Protein AF-A0A7C4KVH9-F1 (afdb_monomer_lite)

Foldseek 3Di:
DDPPDDPPAAEAE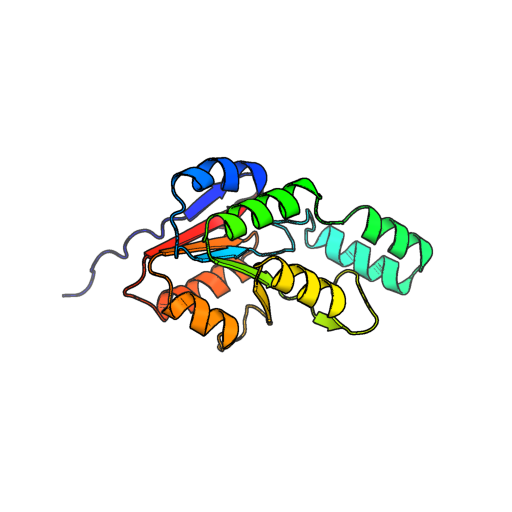DQALVVVCVVCVVVFAAQEEEEEECDLHQWPHDVVLLVVLVVCVVVDPVSNVVSQVVGDGPVVSLVSQLVCLVRNYQAEHEYQADEDCPDPGPSHHYPVVQVVCVVSRYHYHHDQLPDLDDPPVRVVSVVRGQEYEYEDADPSSVSSQVSVCVVCVRGHYYYYHHHPDDPD

Structure (mmCIF, N/CA/C/O backbone):
data_AF-A0A7C4KVH9-F1
#
_entry.id   AF-A0A7C4KVH9-F1
#
loop_
_atom_site.group_PDB
_atom_site.id
_atom_site.type_symbol
_atom_site.label_atom_id
_atom_site.label_alt_id
_atom_site.label_comp_id
_atom_site.label_asym_id
_atom_site.label_entity_id
_atom_site.label_seq_id
_atom_site.pdbx_PDB_ins_code
_atom_site.Cartn_x
_atom_site.Cartn_y
_atom_site.Cartn_z
_atom_site.occupancy
_atom_site.B_iso_or_equiv
_atom_site.auth_seq_id
_atom_site.auth_comp_id
_atom_site.auth_asym_id
_atom_site.auth_atom_id
_atom_site.pdbx_PDB_model_num
ATOM 1 N N . MET A 1 1 ? -25.652 -26.152 19.385 1.00 30.69 1 MET A N 1
ATOM 2 C CA . MET A 1 1 ? -25.469 -24.685 19.381 1.00 30.69 1 MET A CA 1
ATOM 3 C C . MET A 1 1 ? -24.230 -24.345 18.570 1.00 30.69 1 MET A C 1
ATOM 5 O O . MET A 1 1 ? -23.149 -24.329 19.123 1.00 30.69 1 MET A O 1
ATOM 9 N N . PHE A 1 2 ? -24.367 -24.154 17.259 1.00 37.47 2 PHE A N 1
ATOM 10 C CA . PHE A 1 2 ? -23.312 -23.607 16.402 1.00 37.47 2 PHE A CA 1
ATOM 11 C C . PHE A 1 2 ? -23.991 -22.972 15.195 1.00 37.47 2 PHE A C 1
ATOM 13 O O . PHE A 1 2 ? -24.670 -23.679 14.452 1.00 37.47 2 PHE A O 1
ATOM 20 N N . LYS A 1 3 ? -23.845 -21.651 15.080 1.00 32.78 3 LYS A N 1
ATOM 21 C CA . LYS A 1 3 ? -23.976 -20.775 13.901 1.00 32.78 3 LYS A CA 1
ATOM 22 C C . LYS A 1 3 ? -24.279 -19.367 14.418 1.00 32.78 3 LYS A C 1
ATOM 24 O O . LYS A 1 3 ? -25.341 -18.809 14.165 1.00 32.78 3 LYS A O 1
ATOM 29 N N . GLU A 1 4 ? -23.327 -18.795 15.158 1.00 34.84 4 GLU A N 1
ATOM 30 C CA . GLU A 1 4 ? -23.183 -17.342 15.109 1.00 34.84 4 GLU A CA 1
ATOM 31 C C . GLU A 1 4 ? -22.874 -17.008 13.653 1.00 34.84 4 GLU A C 1
ATOM 33 O O . GLU A 1 4 ? -21.883 -17.460 13.076 1.00 34.84 4 GLU A O 1
ATOM 38 N N . GLN A 1 5 ? -23.825 -16.326 13.026 1.00 31.78 5 GLN A N 1
ATOM 39 C CA . GLN A 1 5 ? -23.716 -15.804 11.680 1.00 31.78 5 GLN A CA 1
ATOM 40 C C . GLN A 1 5 ? -22.400 -15.036 11.576 1.00 31.78 5 GLN A C 1
ATOM 42 O O . GLN A 1 5 ? -22.210 -14.027 12.254 1.00 31.78 5 GLN A O 1
ATOM 47 N N . ALA A 1 6 ? -21.489 -15.528 10.737 1.00 39.19 6 ALA A N 1
ATOM 48 C CA . ALA A 1 6 ? -20.293 -14.802 10.354 1.00 39.19 6 ALA A CA 1
ATOM 49 C C . ALA A 1 6 ? -20.718 -13.391 9.922 1.00 39.19 6 ALA A C 1
ATOM 51 O O . ALA A 1 6 ? -21.383 -13.233 8.895 1.00 39.19 6 ALA A O 1
ATOM 52 N N . LYS A 1 7 ? -20.392 -12.378 10.741 1.00 42.66 7 LYS A N 1
ATOM 53 C CA . LYS A 1 7 ? -20.552 -10.963 10.389 1.00 42.66 7 LYS A CA 1
ATOM 54 C C . LYS A 1 7 ? -19.990 -10.797 8.980 1.00 42.66 7 LYS A C 1
ATOM 56 O O . LYS A 1 7 ? -18.801 -11.056 8.775 1.00 42.66 7 LYS A O 1
ATOM 61 N N . ARG A 1 8 ? -20.852 -10.447 8.016 1.00 46.09 8 ARG A N 1
ATOM 62 C CA . ARG A 1 8 ? -20.463 -10.190 6.622 1.00 46.09 8 ARG A CA 1
ATOM 63 C C . ARG A 1 8 ? -19.200 -9.332 6.642 1.00 46.09 8 ARG A C 1
ATOM 65 O O . ARG A 1 8 ? -19.189 -8.284 7.279 1.00 46.09 8 ARG A O 1
ATOM 72 N N . GLN A 1 9 ? -18.131 -9.815 6.013 1.00 58.16 9 GLN A N 1
ATOM 73 C CA . GLN A 1 9 ? -16.933 -9.011 5.808 1.00 58.16 9 GLN A CA 1
ATOM 74 C C . GLN A 1 9 ? -17.355 -7.739 5.067 1.00 58.16 9 GLN A C 1
ATOM 76 O O . GLN A 1 9 ? -17.879 -7.821 3.958 1.00 58.16 9 GLN A O 1
ATOM 81 N N . GLU A 1 10 ? -17.178 -6.579 5.696 1.00 71.50 10 GLU A N 1
ATOM 82 C CA . GLU A 1 10 ? -17.358 -5.302 5.018 1.00 71.50 10 GLU A CA 1
ATOM 83 C C . GLU A 1 10 ? -16.189 -5.131 4.048 1.00 71.50 10 GLU A C 1
ATOM 85 O O . GLU A 1 10 ? -15.036 -4.959 4.448 1.00 71.50 10 GLU A O 1
ATOM 90 N N . ILE A 1 11 ? -16.493 -5.283 2.762 1.00 87.81 11 ILE A N 1
ATOM 91 C CA . ILE A 1 11 ? -15.579 -5.016 1.658 1.00 87.81 11 ILE A CA 1
ATOM 92 C C . ILE A 1 11 ? -16.179 -3.860 0.866 1.00 87.81 11 ILE A C 1
ATOM 94 O O . ILE A 1 11 ? -17.327 -3.947 0.418 1.00 87.81 11 ILE A O 1
ATOM 98 N N . LEU A 1 12 ? -15.413 -2.784 0.697 1.00 91.00 12 LEU A N 1
ATOM 99 C CA . LEU A 1 12 ? -15.756 -1.696 -0.216 1.00 91.00 12 LEU A CA 1
ATOM 100 C C . LEU A 1 12 ? -14.990 -1.852 -1.526 1.00 91.00 12 LEU A C 1
ATOM 102 O O . LEU A 1 12 ? -13.850 -2.305 -1.529 1.00 91.00 12 LEU A O 1
ATOM 106 N N . TYR A 1 13 ? -15.608 -1.432 -2.626 1.00 90.69 13 TYR A N 1
ATOM 107 C CA . TYR A 1 13 ? -15.035 -1.529 -3.966 1.00 90.69 13 TYR A CA 1
ATOM 108 C C . TYR A 1 13 ? -14.962 -0.141 -4.594 1.00 90.69 13 TYR A C 1
ATOM 110 O O . TYR A 1 13 ? -15.968 0.571 -4.625 1.00 90.69 13 TYR A O 1
ATOM 118 N N . PHE A 1 14 ? -13.796 0.218 -5.125 1.00 91.94 14 PHE A N 1
ATOM 119 C CA . PHE A 1 14 ? -13.569 1.473 -5.841 1.00 91.94 14 PHE A CA 1
ATOM 120 C C . PHE A 1 14 ? -12.773 1.223 -7.120 1.00 91.94 14 PHE A C 1
ATOM 122 O O . PHE A 1 14 ? -11.975 0.291 -7.201 1.00 91.94 14 PHE A O 1
ATOM 129 N N . LYS A 1 15 ? -12.941 2.081 -8.133 1.00 90.12 15 LYS A N 1
ATOM 130 C CA . LYS A 1 15 ? -12.194 1.916 -9.391 1.00 90.12 15 LYS A CA 1
ATOM 131 C C . LYS A 1 15 ? -10.738 2.341 -9.259 1.00 90.12 15 LYS A C 1
ATOM 133 O O . LYS A 1 15 ? -9.895 1.861 -10.006 1.00 90.12 15 LYS A O 1
ATOM 138 N N . SER A 1 16 ? -10.447 3.274 -8.354 1.00 91.06 16 SER A N 1
ATOM 139 C CA . SER A 1 16 ? -9.114 3.849 -8.185 1.00 91.06 16 SER A CA 1
ATOM 140 C C . SER A 1 16 ? -8.836 4.243 -6.738 1.00 91.06 16 SER A C 1
ATOM 142 O O . SER A 1 16 ? -9.755 4.510 -5.959 1.00 91.06 16 SER A O 1
ATOM 144 N N . PHE A 1 17 ? -7.550 4.360 -6.398 1.00 93.94 17 PHE A N 1
ATOM 145 C CA . PHE A 1 17 ? -7.105 4.907 -5.115 1.00 93.94 17 PHE A CA 1
ATOM 146 C C . PHE A 1 17 ? -7.691 6.298 -4.834 1.00 93.94 17 PHE A C 1
ATOM 148 O O . PHE A 1 17 ? -8.085 6.585 -3.706 1.00 93.94 17 PHE A O 1
ATOM 155 N N . LYS A 1 18 ? -7.797 7.149 -5.863 1.00 93.50 18 LYS A N 1
ATOM 156 C CA . LYS A 1 18 ? -8.372 8.492 -5.736 1.00 93.50 18 LYS A CA 1
ATOM 157 C C . LYS A 1 18 ? -9.819 8.444 -5.247 1.00 93.50 18 LYS A C 1
ATOM 159 O O . LYS A 1 18 ? -10.155 9.146 -4.301 1.00 93.50 18 LYS A O 1
ATOM 164 N N . GLU A 1 19 ? -10.652 7.598 -5.853 1.00 93.56 19 GLU A N 1
ATOM 165 C CA . GLU A 1 19 ? -12.047 7.420 -5.426 1.00 93.56 19 GLU A CA 1
ATOM 166 C C . GLU A 1 19 ? -12.137 6.884 -3.992 1.00 93.56 19 GLU A C 1
ATOM 168 O O . GLU A 1 19 ? -12.898 7.415 -3.184 1.00 93.56 19 GLU A O 1
ATOM 173 N N . ALA A 1 20 ? -11.324 5.874 -3.661 1.00 94.44 20 ALA A N 1
ATOM 174 C CA . ALA A 1 20 ? -11.311 5.287 -2.326 1.00 94.44 20 ALA A CA 1
ATOM 175 C C . ALA A 1 20 ? -10.937 6.314 -1.250 1.00 94.44 20 ALA A C 1
ATOM 177 O O . ALA A 1 20 ? -11.640 6.448 -0.252 1.00 94.44 20 ALA A O 1
ATOM 178 N N . ILE A 1 21 ? -9.861 7.080 -1.449 1.00 94.75 21 ILE A N 1
ATOM 179 C CA . ILE A 1 21 ? -9.435 8.073 -0.459 1.00 94.75 21 ILE A CA 1
ATOM 180 C C . ILE A 1 21 ? -10.428 9.224 -0.341 1.00 94.75 21 ILE A C 1
ATOM 182 O O . ILE A 1 21 ? -10.690 9.663 0.775 1.00 94.75 21 ILE A O 1
ATOM 186 N N . GLU A 1 22 ? -11.023 9.692 -1.437 1.00 94.19 22 GLU A N 1
ATOM 187 C CA . GLU A 1 22 ? -12.050 10.735 -1.364 1.00 94.19 22 GLU A CA 1
ATOM 188 C C . GLU A 1 22 ? -13.258 10.296 -0.521 1.00 94.19 22 GLU A C 1
ATOM 190 O O . GLU A 1 22 ? -13.763 11.093 0.266 1.00 94.19 22 GLU A O 1
ATOM 195 N N . ALA A 1 23 ? -13.656 9.022 -0.595 1.00 91.75 23 ALA A N 1
ATOM 196 C CA . ALA A 1 23 ? -14.740 8.463 0.216 1.00 91.75 23 ALA A CA 1
ATOM 197 C C . ALA A 1 23 ? -14.361 8.189 1.688 1.00 91.75 23 ALA A C 1
ATOM 199 O O . ALA A 1 23 ? -15.241 8.078 2.548 1.00 91.75 23 ALA A O 1
ATOM 200 N N . LEU A 1 24 ? -13.066 8.039 1.988 1.00 91.81 24 LEU A N 1
ATOM 201 C CA . LEU A 1 24 ? -12.564 7.690 3.323 1.00 91.81 24 LEU A CA 1
ATOM 202 C C . LEU A 1 24 ? -12.032 8.881 4.112 1.00 91.81 24 LEU A C 1
ATOM 204 O O . LEU A 1 24 ? -12.078 8.844 5.336 1.00 91.81 24 LEU A O 1
ATOM 208 N N . LYS A 1 25 ? -11.505 9.918 3.455 1.00 87.88 25 LYS A N 1
ATOM 209 C CA . LYS A 1 25 ? -10.702 10.973 4.102 1.00 87.88 25 LYS A CA 1
ATOM 210 C C . LYS A 1 25 ? -11.408 11.703 5.247 1.00 87.88 25 LYS A C 1
ATOM 212 O O . LYS A 1 25 ? -10.725 12.237 6.111 1.00 87.88 25 LYS A O 1
ATOM 217 N N . GLU A 1 26 ? -12.740 11.743 5.240 1.00 86.44 26 GLU A N 1
ATOM 218 C CA . GLU A 1 26 ? -13.564 12.354 6.295 1.00 86.44 26 GLU A CA 1
ATOM 219 C C . GLU A 1 26 ? -13.913 11.371 7.424 1.00 86.44 26 GLU A C 1
ATOM 221 O O . GLU A 1 26 ? -14.268 11.789 8.520 1.00 86.44 26 GLU A O 1
ATOM 226 N N . LYS A 1 27 ? -13.794 10.062 7.170 1.00 87.75 27 LYS A N 1
ATOM 227 C CA . LYS A 1 27 ? -14.038 8.975 8.133 1.00 87.75 27 LYS A CA 1
ATOM 228 C C . LYS A 1 27 ? -12.781 8.538 8.883 1.00 87.75 27 LYS A C 1
ATOM 230 O O . LYS A 1 27 ? -12.898 7.818 9.877 1.00 87.75 27 LYS A O 1
ATOM 235 N N . LEU A 1 28 ? -11.609 8.897 8.358 1.00 92.25 28 LEU A N 1
ATOM 236 C CA . LEU A 1 28 ? -10.315 8.618 8.968 1.00 92.25 28 LEU A CA 1
ATOM 237 C C . LEU A 1 28 ? -10.068 9.601 10.112 1.00 92.25 28 LEU A C 1
ATOM 239 O O . LEU A 1 28 ? -10.082 10.816 9.911 1.00 92.25 28 LEU A O 1
ATOM 243 N N . SER A 1 29 ? -9.810 9.060 11.295 1.00 91.75 29 SER A N 1
ATOM 244 C CA . SER A 1 29 ? -9.433 9.810 12.490 1.00 91.75 29 SER A CA 1
ATOM 245 C C . SER A 1 29 ? -7.958 9.629 12.837 1.00 91.75 29 SER A C 1
ATOM 247 O O . SER A 1 29 ? -7.280 8.720 12.352 1.00 91.75 29 SER A O 1
ATOM 249 N N . GLU A 1 30 ? -7.454 10.499 13.710 1.00 88.31 30 GLU A N 1
ATOM 250 C CA . GLU A 1 30 ? -6.158 10.298 14.356 1.00 88.31 30 GLU A CA 1
ATOM 251 C C . GLU A 1 30 ? -6.084 8.894 14.978 1.00 88.31 30 GLU A C 1
ATOM 253 O O . GLU A 1 30 ? -7.058 8.415 15.560 1.00 88.31 30 GLU A O 1
ATOM 258 N N . LYS A 1 31 ? -4.916 8.245 14.879 1.00 86.44 31 LYS A N 1
ATOM 259 C CA . LYS A 1 31 ? -4.655 6.860 15.332 1.00 86.44 31 LYS A CA 1
ATOM 260 C C . LYS A 1 31 ? -5.282 5.736 14.496 1.00 86.44 31 LYS A C 1
ATOM 262 O O . LYS A 1 31 ? -5.001 4.572 14.790 1.00 86.44 31 LYS A O 1
ATOM 267 N N . ASP A 1 32 ? -6.058 6.031 13.452 1.00 95.75 32 ASP A N 1
ATOM 268 C CA . ASP A 1 32 ? -6.429 5.005 12.470 1.00 95.75 32 ASP A CA 1
ATOM 269 C C . ASP A 1 32 ? -5.187 4.543 11.698 1.00 95.75 32 ASP A C 1
ATOM 271 O O . ASP A 1 32 ? -4.269 5.329 11.439 1.00 95.75 32 ASP A O 1
ATOM 275 N N . LEU A 1 33 ? -5.166 3.263 11.316 1.00 97.69 33 LEU A N 1
ATOM 276 C CA . LEU A 1 33 ? -4.123 2.696 10.467 1.00 97.69 33 LEU A CA 1
ATOM 277 C C . LEU A 1 33 ? -4.641 2.482 9.050 1.00 97.69 33 LEU A C 1
ATOM 279 O O . LEU A 1 33 ? -5.581 1.722 8.828 1.00 97.69 33 LEU A O 1
ATOM 283 N N . LEU A 1 34 ? -3.961 3.093 8.089 1.00 97.88 34 LEU A N 1
ATOM 284 C CA . LEU A 1 34 ? -4.163 2.893 6.665 1.00 97.88 34 LEU A CA 1
ATOM 285 C C . LEU A 1 34 ? -3.007 2.063 6.092 1.00 97.88 34 LEU A C 1
ATOM 287 O O . LEU A 1 34 ? -1.876 2.539 5.983 1.00 97.88 34 LEU A O 1
ATOM 291 N N . ILE A 1 35 ? -3.298 0.819 5.721 1.00 97.62 35 ILE A N 1
ATOM 292 C CA . ILE A 1 35 ? -2.375 -0.098 5.048 1.00 97.62 35 ILE A CA 1
ATOM 293 C C . ILE A 1 35 ? -2.654 -0.021 3.547 1.00 97.62 35 ILE A C 1
ATOM 295 O O . ILE A 1 35 ? -3.783 -0.249 3.120 1.00 97.62 35 ILE A O 1
ATOM 299 N N . LEU A 1 36 ? -1.638 0.293 2.748 1.00 97.44 36 LEU A N 1
ATOM 300 C CA . LEU A 1 36 ? -1.761 0.465 1.300 1.00 97.44 36 LEU A CA 1
ATOM 301 C C . LEU A 1 36 ? -0.830 -0.499 0.571 1.00 97.44 36 LEU A C 1
ATOM 303 O O . LEU A 1 36 ? 0.377 -0.481 0.823 1.00 97.44 36 LEU A O 1
ATOM 307 N N . ASP A 1 37 ? -1.347 -1.275 -0.380 1.00 94.56 37 ASP A N 1
ATOM 308 C CA . ASP A 1 37 ? -0.465 -1.843 -1.400 1.00 94.56 37 ASP A CA 1
ATOM 309 C C . ASP A 1 37 ? 0.080 -0.742 -2.325 1.00 94.56 37 ASP A C 1
ATOM 311 O O . ASP A 1 37 ? -0.442 0.371 -2.406 1.00 94.56 37 ASP A O 1
ATOM 315 N N . ILE A 1 38 ? 1.158 -1.057 -3.034 1.00 91.88 38 ILE A N 1
ATOM 316 C CA . ILE A 1 38 ? 1.742 -0.206 -4.065 1.00 91.88 38 ILE A CA 1
ATOM 317 C C . ILE A 1 38 ? 1.258 -0.649 -5.442 1.00 91.88 38 ILE A C 1
ATOM 319 O O . ILE A 1 38 ? 0.728 0.166 -6.195 1.00 91.88 38 ILE A O 1
ATOM 323 N N . ASP A 1 39 ? 1.460 -1.920 -5.777 1.00 87.81 39 ASP A N 1
ATOM 324 C CA . ASP A 1 39 ? 1.189 -2.463 -7.105 1.00 87.81 39 ASP A CA 1
ATOM 325 C C . ASP A 1 39 ? -0.322 -2.733 -7.257 1.00 87.81 39 ASP A C 1
ATOM 327 O O . ASP A 1 39 ? -0.956 -3.300 -6.378 1.00 87.81 39 ASP A O 1
ATOM 331 N N . GLY A 1 40 ? -0.940 -2.230 -8.323 1.00 87.19 40 GLY A N 1
ATOM 332 C CA . GLY A 1 40 ? -2.393 -2.271 -8.552 1.00 87.19 40 GLY A CA 1
ATOM 333 C C . GLY A 1 40 ? -3.228 -1.280 -7.720 1.00 87.19 40 GLY A C 1
ATOM 334 O O . GLY A 1 40 ? -4.393 -1.057 -8.037 1.00 87.19 40 GLY A O 1
ATOM 335 N N . VAL A 1 41 ? -2.652 -0.639 -6.693 1.00 92.56 41 VAL A N 1
ATOM 336 C CA . VAL A 1 41 ? -3.327 0.400 -5.882 1.00 92.56 41 VAL A CA 1
ATOM 337 C C . VAL A 1 41 ? -2.800 1.797 -6.210 1.00 92.56 41 VAL A C 1
ATOM 339 O O . VAL A 1 41 ? -3.540 2.649 -6.701 1.00 92.56 41 VAL A O 1
ATOM 342 N N . LEU A 1 42 ? -1.516 2.051 -5.939 1.00 91.00 42 LEU A N 1
ATOM 343 C CA . LEU A 1 42 ? -0.865 3.342 -6.207 1.00 91.00 42 LEU A CA 1
ATOM 344 C C . LEU A 1 42 ? -0.225 3.395 -7.596 1.00 91.00 42 LEU A C 1
ATOM 346 O O . LEU A 1 42 ? 0.057 4.474 -8.117 1.00 91.00 42 LEU A O 1
ATOM 350 N N . LEU A 1 43 ? 0.027 2.225 -8.169 1.00 87.12 43 LEU A N 1
ATOM 351 C CA . LEU A 1 43 ? 0.552 2.016 -9.503 1.00 87.12 43 LEU A CA 1
ATOM 352 C C . LEU A 1 43 ? -0.406 1.141 -10.278 1.00 87.12 43 LEU A C 1
ATOM 354 O O . LEU A 1 43 ? -0.706 0.040 -9.834 1.00 87.12 43 LEU A O 1
ATOM 358 N N . ASP A 1 44 ? -0.814 1.591 -11.456 1.00 78.12 44 ASP A N 1
ATOM 359 C CA . ASP A 1 44 ? -1.585 0.764 -12.378 1.00 78.12 44 ASP A CA 1
ATOM 360 C C . ASP A 1 44 ? -0.659 -0.278 -13.028 1.00 78.12 44 ASP A C 1
ATOM 362 O O . ASP A 1 44 ? -0.088 -0.080 -14.101 1.00 78.12 44 ASP A O 1
ATOM 366 N N . ILE A 1 45 ? -0.388 -1.347 -12.279 1.00 77.81 45 ILE A N 1
ATOM 367 C CA . ILE A 1 45 ? 0.427 -2.486 -12.691 1.00 77.81 45 ILE A CA 1
ATOM 368 C C . ILE A 1 45 ? -0.397 -3.737 -12.417 1.00 77.81 45 ILE A C 1
ATOM 370 O O . ILE A 1 45 ? -0.551 -4.151 -11.270 1.00 77.81 45 ILE A O 1
ATOM 374 N N . ASP A 1 46 ? -0.891 -4.353 -13.485 1.00 75.12 46 ASP A N 1
ATOM 375 C CA . ASP A 1 46 ? -1.448 -5.700 -13.454 1.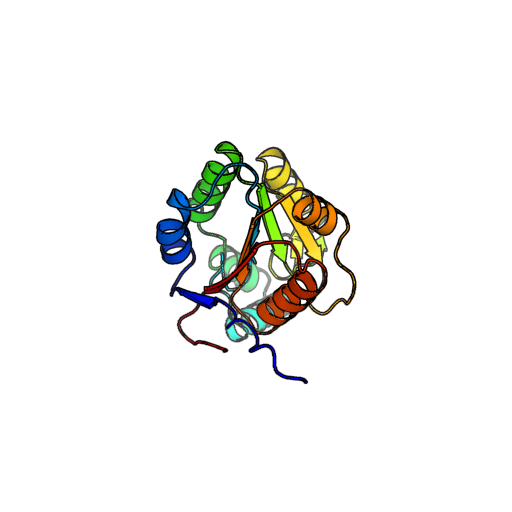00 75.12 46 ASP A CA 1
ATOM 376 C C . ASP A 1 46 ? -0.360 -6.751 -13.756 1.00 75.12 46 ASP A C 1
ATOM 378 O O . ASP A 1 46 ? 0.800 -6.435 -14.041 1.00 75.12 46 ASP A O 1
ATOM 382 N N . VAL A 1 47 ? -0.730 -8.035 -13.739 1.00 74.25 47 VAL A N 1
ATOM 383 C CA . VAL A 1 47 ? 0.194 -9.139 -14.056 1.00 74.25 47 VAL A CA 1
ATOM 384 C C . VAL A 1 47 ? 0.763 -9.034 -15.482 1.00 74.25 47 VAL A C 1
ATOM 386 O O . VAL A 1 47 ? 1.907 -9.423 -15.715 1.00 74.25 47 VAL A O 1
ATOM 389 N N . LYS A 1 48 ? 0.021 -8.490 -16.456 1.00 79.69 48 LYS A N 1
ATOM 390 C CA . LYS A 1 48 ? 0.513 -8.346 -17.839 1.00 79.69 48 LYS A CA 1
ATOM 391 C C . LYS A 1 48 ? 1.597 -7.274 -17.921 1.00 79.69 48 LYS A C 1
ATOM 393 O O . LYS A 1 48 ? 2.635 -7.494 -18.549 1.00 79.69 48 LYS A O 1
ATOM 398 N N . ILE A 1 49 ? 1.382 -6.140 -17.260 1.00 79.75 49 ILE A N 1
ATOM 399 C CA . ILE A 1 49 ? 2.345 -5.046 -17.125 1.00 79.75 49 ILE A CA 1
ATOM 400 C C . ILE A 1 49 ? 3.582 -5.539 -16.366 1.00 79.75 49 ILE A C 1
ATOM 402 O O . ILE A 1 49 ? 4.706 -5.284 -16.802 1.00 79.75 49 ILE A O 1
ATOM 406 N N . LEU A 1 50 ? 3.391 -6.333 -15.308 1.00 78.75 50 LEU A N 1
ATOM 407 C CA . LEU A 1 50 ? 4.453 -6.996 -14.546 1.00 78.75 50 LEU A CA 1
ATOM 408 C C . LEU A 1 50 ? 5.370 -7.839 -15.449 1.00 78.75 50 LEU A C 1
ATOM 410 O O . LEU A 1 50 ? 6.587 -7.641 -15.477 1.00 78.75 50 LEU A O 1
ATOM 414 N N . VAL A 1 51 ? 4.778 -8.754 -16.226 1.00 82.62 51 VAL A N 1
ATOM 415 C CA . VAL A 1 51 ? 5.498 -9.653 -17.144 1.00 82.62 51 VAL A CA 1
ATOM 416 C C . VAL A 1 51 ? 6.214 -8.855 -18.233 1.00 82.62 51 VAL A C 1
ATOM 418 O O . VAL A 1 51 ? 7.376 -9.123 -18.536 1.00 82.62 51 VAL A O 1
ATOM 421 N N . LYS A 1 52 ? 5.565 -7.824 -18.784 1.00 84.06 52 LYS A N 1
ATOM 422 C CA . LYS A 1 52 ? 6.162 -6.923 -19.780 1.00 84.06 52 LYS A CA 1
ATOM 423 C C . LYS A 1 52 ? 7.377 -6.173 -19.223 1.00 84.06 52 LYS A C 1
ATOM 425 O O . LYS A 1 52 ? 8.397 -6.075 -19.904 1.00 84.06 52 LYS A O 1
ATOM 430 N N . GLY A 1 53 ? 7.296 -5.692 -17.983 1.00 82.81 53 GLY A N 1
ATOM 431 C CA . GLY A 1 53 ? 8.407 -5.047 -17.284 1.00 82.81 53 GLY A CA 1
ATOM 432 C C . GLY A 1 53 ? 9.597 -5.984 -17.083 1.00 82.81 53 GLY A C 1
ATOM 433 O O . GLY A 1 53 ? 10.731 -5.605 -17.379 1.00 82.81 53 GLY A O 1
ATOM 434 N N . LEU A 1 54 ? 9.340 -7.225 -16.654 1.00 82.12 54 LEU A N 1
ATOM 435 C CA . LEU A 1 54 ? 10.374 -8.257 -16.520 1.00 82.12 54 LEU A CA 1
ATOM 436 C C . LEU A 1 54 ? 11.028 -8.580 -17.866 1.00 82.12 54 LEU A C 1
ATOM 438 O O . LEU A 1 54 ? 12.250 -8.616 -17.952 1.00 82.12 54 LEU A O 1
ATOM 442 N N . LEU A 1 55 ? 10.245 -8.734 -18.936 1.00 85.94 55 LEU A N 1
ATOM 443 C CA . LEU A 1 55 ? 10.783 -8.938 -20.284 1.00 85.94 55 LEU A CA 1
ATOM 444 C C . LEU A 1 55 ? 11.702 -7.783 -20.702 1.00 85.94 55 LEU A C 1
ATOM 446 O O . LEU A 1 55 ? 12.810 -8.016 -21.181 1.00 85.94 55 LEU A O 1
ATOM 450 N N . TYR A 1 56 ? 11.294 -6.530 -20.488 1.00 86.88 56 TYR A N 1
ATOM 451 C CA . TYR A 1 56 ? 12.133 -5.378 -20.825 1.00 86.88 56 TYR A CA 1
ATOM 452 C C . TYR A 1 56 ? 13.424 -5.308 -20.013 1.00 86.88 56 TYR A C 1
ATOM 454 O O . TYR A 1 56 ? 14.444 -4.910 -20.576 1.00 86.88 56 TYR A O 1
ATOM 462 N N . LEU A 1 57 ? 13.411 -5.739 -18.748 1.00 82.06 57 LEU A N 1
ATOM 463 C CA . LEU A 1 57 ? 14.613 -5.811 -17.915 1.00 82.06 57 LEU A CA 1
ATOM 464 C C . LEU A 1 57 ? 15.702 -6.692 -18.549 1.00 82.06 57 LEU A C 1
ATOM 466 O O . LEU A 1 57 ? 16.876 -6.333 -18.477 1.00 82.06 57 LEU A O 1
ATOM 470 N N . PHE A 1 58 ? 15.317 -7.801 -19.191 1.00 84.38 58 PHE A N 1
ATOM 471 C CA . PHE A 1 58 ? 16.249 -8.719 -19.857 1.00 84.38 58 PHE A CA 1
ATOM 472 C C . PHE A 1 58 ? 16.546 -8.346 -21.317 1.00 84.38 58 PHE A C 1
ATOM 474 O O . PHE A 1 58 ? 17.625 -8.656 -21.812 1.00 84.38 58 PHE A O 1
ATOM 481 N N . LEU A 1 59 ? 15.618 -7.676 -22.009 1.00 87.06 59 LEU A N 1
ATOM 482 C CA . LEU A 1 59 ? 15.753 -7.366 -23.438 1.00 87.06 59 LEU A CA 1
ATOM 483 C C . LEU A 1 59 ? 16.483 -6.048 -23.728 1.00 87.06 59 LEU A C 1
ATOM 485 O O . LEU A 1 59 ? 17.215 -5.961 -24.709 1.00 87.06 59 LEU A O 1
ATOM 489 N N . SER A 1 60 ? 16.232 -4.979 -22.960 1.00 87.62 60 SER A N 1
ATOM 490 C CA . SER A 1 60 ? 16.815 -3.659 -23.242 1.00 87.62 60 SER A CA 1
ATOM 491 C C . SER A 1 60 ? 16.711 -2.705 -22.056 1.00 87.62 60 SER A C 1
ATOM 493 O O . SER A 1 60 ? 15.620 -2.335 -21.615 1.00 87.62 60 SER A O 1
ATOM 495 N N . LYS A 1 61 ? 17.867 -2.187 -21.626 1.00 84.56 61 LYS A N 1
ATOM 496 C CA . LYS A 1 61 ? 17.969 -1.165 -20.574 1.00 84.56 61 LYS A CA 1
ATOM 497 C C . LYS A 1 61 ? 17.172 0.103 -20.902 1.00 84.56 61 LYS A C 1
ATOM 499 O O . LYS A 1 61 ? 16.596 0.703 -19.998 1.00 84.56 61 LYS A O 1
ATOM 504 N N . GLU A 1 62 ? 17.114 0.511 -22.170 1.00 88.94 62 GLU A N 1
ATOM 505 C CA . GLU A 1 62 ? 16.362 1.697 -22.600 1.00 88.94 62 GLU A CA 1
ATOM 506 C C . GLU A 1 62 ? 14.851 1.475 -22.540 1.00 88.94 62 GLU A C 1
ATOM 508 O O . GLU A 1 62 ? 14.140 2.293 -21.952 1.00 88.94 62 GLU A O 1
ATOM 513 N N . LYS A 1 63 ? 14.363 0.344 -23.075 1.00 88.12 63 LYS A N 1
ATOM 514 C CA . LYS A 1 63 ? 12.939 -0.028 -22.981 1.00 88.12 63 LYS A CA 1
ATOM 515 C C . LYS A 1 63 ? 12.508 -0.137 -21.527 1.00 88.12 63 LYS A C 1
ATOM 517 O O . LYS A 1 63 ? 11.452 0.369 -21.159 1.00 88.12 63 LYS A O 1
ATOM 522 N N . PHE A 1 64 ? 13.358 -0.727 -20.694 1.00 84.56 64 PHE A N 1
ATOM 523 C CA . PHE A 1 64 ? 13.104 -0.840 -19.271 1.00 84.56 64 PHE A CA 1
ATOM 524 C C . PHE A 1 64 ? 13.072 0.525 -18.570 1.00 84.56 64 PHE A C 1
ATOM 526 O O . PHE A 1 64 ? 12.148 0.799 -17.812 1.00 84.56 64 PHE A O 1
ATOM 533 N N . LYS A 1 65 ? 14.011 1.431 -18.875 1.00 83.88 65 LYS A N 1
ATOM 534 C CA . LYS A 1 65 ? 14.018 2.800 -18.326 1.00 83.88 65 LYS A CA 1
ATOM 535 C C . LYS A 1 65 ? 12.777 3.601 -18.734 1.00 83.88 65 LYS A C 1
ATOM 537 O O . LYS A 1 65 ? 12.264 4.383 -17.938 1.00 83.88 65 LYS A O 1
ATOM 542 N N . LYS A 1 66 ? 12.299 3.431 -19.970 1.00 86.50 66 LYS A N 1
ATOM 543 C CA . LYS A 1 66 ? 11.051 4.053 -20.431 1.00 86.50 66 LYS A CA 1
ATOM 544 C C . LYS A 1 66 ? 9.847 3.470 -19.685 1.00 86.50 66 LYS A C 1
ATOM 546 O O . LYS A 1 66 ? 9.062 4.230 -19.129 1.00 86.50 66 LYS A O 1
ATOM 551 N N . PHE A 1 67 ? 9.781 2.145 -19.572 1.00 85.31 67 PHE A N 1
ATOM 552 C CA . PHE A 1 67 ? 8.734 1.435 -18.839 1.00 85.31 67 PHE A CA 1
ATOM 553 C C . PHE A 1 67 ? 8.624 1.883 -17.376 1.00 85.31 67 PHE A C 1
ATOM 555 O O . PHE A 1 67 ? 7.526 2.169 -16.909 1.00 85.31 67 PHE A O 1
ATOM 562 N N . THR A 1 68 ? 9.745 2.004 -16.659 1.00 80.88 68 THR A N 1
ATOM 563 C CA . THR A 1 68 ? 9.734 2.426 -15.248 1.00 80.88 68 THR A CA 1
ATOM 564 C C . THR A 1 68 ? 9.329 3.884 -15.062 1.00 80.88 68 THR A C 1
ATOM 566 O O . THR A 1 68 ? 8.773 4.230 -14.024 1.00 80.88 68 THR A O 1
ATOM 569 N N . LYS A 1 69 ? 9.597 4.745 -16.052 1.00 81.38 69 LYS A N 1
ATOM 570 C CA . LYS A 1 69 ? 9.142 6.140 -16.045 1.00 81.38 69 LYS A CA 1
ATOM 571 C C . LYS A 1 69 ? 7.636 6.241 -16.302 1.00 81.38 69 LYS A C 1
ATOM 573 O O . LYS A 1 69 ? 6.974 7.054 -15.669 1.00 81.38 69 LYS A O 1
ATOM 578 N N . GLU A 1 70 ? 7.116 5.423 -17.214 1.00 82.94 70 GLU A N 1
ATOM 579 C CA . GLU A 1 70 ? 5.681 5.349 -17.522 1.00 82.94 70 GLU A CA 1
ATOM 580 C C . GLU A 1 70 ? 4.874 4.787 -16.343 1.00 82.94 70 GLU A C 1
ATOM 582 O O . GLU A 1 70 ? 3.795 5.288 -16.051 1.00 82.94 70 GLU A O 1
ATOM 587 N N . HIS A 1 71 ? 5.427 3.815 -15.612 1.00 81.38 71 HIS A N 1
ATOM 588 C CA . HIS A 1 71 ? 4.764 3.150 -14.486 1.00 81.38 71 HIS A CA 1
ATOM 589 C C . HIS A 1 71 ? 5.366 3.616 -13.152 1.00 81.38 71 HIS A C 1
ATOM 591 O O . HIS A 1 71 ? 5.977 2.844 -12.407 1.00 81.38 71 HIS A O 1
ATOM 597 N N . SER A 1 72 ? 5.214 4.914 -12.873 1.00 80.75 72 SER A N 1
ATOM 598 C CA . SER A 1 72 ? 5.636 5.560 -11.622 1.00 80.75 72 SER A CA 1
ATOM 599 C C . SER A 1 72 ? 4.425 6.051 -10.821 1.00 80.75 72 SER A C 1
ATOM 601 O O . SER A 1 72 ? 3.397 6.382 -11.408 1.00 80.75 72 SER A O 1
ATOM 603 N N . ILE A 1 73 ? 4.516 6.044 -9.481 1.00 85.62 73 ILE A N 1
ATOM 604 C CA . ILE A 1 73 ? 3.390 6.448 -8.623 1.00 85.62 73 ILE A CA 1
ATOM 605 C C . ILE A 1 73 ? 3.073 7.919 -8.928 1.00 85.62 73 ILE A C 1
ATOM 607 O O . ILE A 1 73 ? 3.987 8.748 -8.832 1.00 85.62 73 ILE A O 1
ATOM 611 N N . PRO A 1 74 ? 1.816 8.274 -9.249 1.00 87.31 74 PRO A N 1
ATOM 612 C CA . PRO A 1 74 ? 1.435 9.663 -9.458 1.00 87.31 74 PRO A CA 1
ATOM 613 C C . PRO A 1 74 ? 1.792 10.533 -8.248 1.00 87.31 74 PRO A C 1
ATOM 615 O O . PRO A 1 74 ? 1.495 10.191 -7.101 1.00 87.31 74 PRO A O 1
ATOM 618 N N . ILE A 1 75 ? 2.405 11.695 -8.492 1.00 88.12 75 ILE A N 1
ATOM 619 C CA . ILE A 1 75 ? 2.835 12.603 -7.415 1.00 88.12 75 ILE A CA 1
ATOM 620 C C . ILE A 1 75 ? 1.661 13.047 -6.531 1.00 88.12 75 ILE A C 1
ATOM 622 O O . ILE A 1 75 ? 1.816 13.201 -5.322 1.00 88.12 75 ILE A O 1
ATOM 626 N N . GLU A 1 76 ? 0.469 13.192 -7.113 1.00 91.12 76 GLU A N 1
ATOM 627 C CA . GLU A 1 76 ? -0.756 13.533 -6.389 1.00 91.12 76 GLU A CA 1
ATOM 628 C C . GLU A 1 76 ? -1.141 12.481 -5.339 1.00 91.12 76 GLU A C 1
ATOM 630 O O . GLU A 1 76 ? -1.621 12.843 -4.262 1.00 91.12 76 GLU A O 1
ATOM 635 N N . TYR A 1 77 ? -0.867 11.196 -5.589 1.00 93.31 77 TYR A N 1
ATOM 636 C CA . TYR A 1 77 ? -1.149 10.121 -4.636 1.00 93.31 77 TYR A CA 1
ATOM 637 C C . TYR A 1 77 ? -0.195 10.204 -3.448 1.00 93.31 77 TYR A C 1
ATOM 639 O O . TYR A 1 77 ? -0.634 10.169 -2.300 1.00 93.31 77 TYR A O 1
ATOM 647 N N . LEU A 1 78 ? 1.098 10.425 -3.710 1.00 90.62 78 LEU A N 1
ATOM 648 C CA . LEU A 1 78 ? 2.094 10.635 -2.655 1.00 90.62 78 LEU A CA 1
ATOM 649 C C . LEU A 1 78 ? 1.768 11.870 -1.803 1.00 90.62 78 LEU A C 1
ATOM 651 O O . LEU A 1 78 ? 1.820 11.804 -0.577 1.00 90.62 78 LEU A O 1
ATOM 655 N N . LEU A 1 79 ? 1.370 12.982 -2.430 1.00 93.00 79 LEU A N 1
ATOM 656 C CA . LEU A 1 79 ? 0.953 14.192 -1.713 1.00 93.00 79 LEU A CA 1
ATOM 657 C C . LEU A 1 79 ? -0.293 13.954 -0.858 1.00 93.00 79 LEU A C 1
ATOM 659 O O . LEU A 1 79 ? -0.382 14.474 0.254 1.00 93.00 79 LEU A O 1
ATOM 663 N N . THR A 1 80 ? -1.242 13.166 -1.359 1.00 94.69 80 THR A N 1
ATOM 664 C CA . THR A 1 80 ? -2.453 12.791 -0.624 1.00 94.69 80 THR A CA 1
ATOM 665 C C . THR A 1 80 ? -2.106 11.973 0.614 1.00 94.69 80 THR A C 1
ATOM 667 O O . THR A 1 80 ? -2.502 12.342 1.717 1.00 94.69 80 THR A O 1
ATOM 670 N N . ILE A 1 81 ? -1.282 10.936 0.459 1.00 95.25 81 ILE A N 1
ATOM 671 C CA . ILE A 1 81 ? -0.808 10.103 1.569 1.00 95.25 81 ILE A CA 1
ATOM 672 C C . ILE A 1 81 ? -0.062 10.948 2.608 1.00 95.25 81 ILE A C 1
ATOM 674 O O . ILE A 1 81 ? -0.352 10.869 3.801 1.00 95.25 81 ILE A O 1
ATOM 678 N N . LYS A 1 82 ? 0.839 11.829 2.160 1.00 94.88 82 LYS A N 1
ATOM 679 C CA . LYS A 1 82 ? 1.584 12.738 3.038 1.00 94.88 82 LYS A CA 1
ATOM 680 C C . LYS A 1 82 ? 0.666 13.663 3.838 1.00 94.88 82 LYS A C 1
ATOM 682 O O . LYS A 1 82 ? 0.934 13.944 5.003 1.00 94.88 82 LYS A O 1
ATOM 687 N N . ARG A 1 83 ? -0.419 14.161 3.235 1.00 94.62 83 ARG A N 1
ATOM 688 C CA . ARG A 1 83 ? -1.415 14.982 3.946 1.00 94.62 83 ARG A CA 1
ATOM 689 C C . ARG A 1 83 ? -2.156 14.176 5.011 1.00 94.62 83 ARG A C 1
ATOM 691 O O . ARG A 1 83 ? -2.395 14.727 6.077 1.00 94.62 83 ARG A O 1
ATOM 698 N N . LEU A 1 84 ? -2.494 12.912 4.746 1.00 94.88 84 LEU A N 1
ATOM 699 C CA . LEU A 1 84 ? -3.115 12.032 5.743 1.00 94.88 84 LEU A CA 1
ATOM 700 C C . LEU A 1 84 ? -2.166 11.785 6.923 1.00 94.88 84 LEU A C 1
ATOM 702 O O . LEU A 1 84 ? -2.563 11.990 8.066 1.00 94.88 84 LEU A O 1
ATOM 706 N N . ALA A 1 85 ? -0.896 11.471 6.649 1.00 94.31 85 ALA A N 1
ATOM 707 C CA . ALA A 1 85 ? 0.121 11.299 7.689 1.00 94.31 85 ALA A CA 1
ATOM 708 C C . ALA A 1 85 ? 0.282 12.561 8.558 1.00 94.31 85 ALA A C 1
ATOM 710 O O . ALA A 1 85 ? 0.289 12.488 9.784 1.00 94.31 85 ALA A O 1
ATOM 711 N N . LYS A 1 86 ? 0.302 13.751 7.940 1.00 93.25 86 LYS A N 1
ATOM 712 C CA . LYS A 1 86 ? 0.342 15.038 8.662 1.00 93.25 86 LYS A CA 1
ATOM 713 C C . LYS A 1 86 ? -0.885 15.315 9.537 1.00 93.25 86 LYS A C 1
ATOM 715 O O . LYS A 1 86 ? -0.783 16.129 10.446 1.00 93.25 86 LYS A O 1
ATOM 720 N N . LYS A 1 87 ? -2.024 14.675 9.265 1.00 91.88 87 LYS A N 1
ATOM 721 C CA . LYS A 1 87 ? -3.232 14.741 10.102 1.00 91.88 87 LYS A CA 1
ATOM 722 C C . LYS A 1 87 ? -3.216 13.725 11.254 1.00 91.88 87 LYS A C 1
ATOM 724 O O . LYS A 1 87 ? -4.234 13.563 11.906 1.00 91.88 87 LYS A O 1
ATOM 729 N N . GLY A 1 88 ? -2.109 13.014 11.482 1.00 91.69 88 GLY A N 1
ATOM 730 C CA . GLY A 1 88 ? -1.991 12.030 12.564 1.00 91.69 88 GLY A CA 1
ATOM 731 C C . GLY A 1 88 ? -2.566 10.647 12.240 1.00 91.69 88 GLY A C 1
ATOM 732 O O . GLY A 1 88 ? -2.711 9.818 13.140 1.00 91.69 88 GLY A O 1
ATOM 733 N N . ILE A 1 89 ? -2.893 10.378 10.972 1.00 95.38 89 ILE A N 1
ATOM 734 C CA . ILE A 1 89 ? -3.285 9.040 10.510 1.00 95.38 89 ILE A CA 1
ATOM 735 C C . ILE A 1 89 ? -2.011 8.218 10.308 1.00 95.38 89 ILE A C 1
ATOM 737 O O . ILE A 1 89 ? -1.094 8.652 9.609 1.00 95.38 89 ILE A O 1
ATOM 741 N N . ASN A 1 90 ? -1.958 7.012 10.870 1.00 96.62 90 ASN A N 1
ATOM 742 C CA . ASN A 1 90 ? -0.839 6.107 10.637 1.00 96.62 90 ASN A CA 1
ATOM 743 C C . ASN A 1 90 ? -0.971 5.529 9.226 1.00 96.62 90 ASN A C 1
ATOM 745 O O . ASN A 1 90 ? -1.924 4.807 8.947 1.00 96.62 90 ASN A O 1
ATOM 749 N N . VAL A 1 91 ? -0.028 5.817 8.328 1.00 97.31 91 VAL A N 1
ATOM 750 C CA . VAL A 1 91 ? -0.033 5.240 6.975 1.00 97.31 91 VAL A CA 1
ATOM 751 C C . VAL A 1 91 ? 1.167 4.327 6.790 1.00 97.31 91 VAL A C 1
ATOM 753 O O . VAL A 1 91 ? 2.292 4.706 7.110 1.00 97.31 91 VAL A O 1
ATOM 756 N N . VAL A 1 92 ? 0.943 3.134 6.242 1.00 97.56 92 VAL A N 1
ATOM 757 C CA . VAL A 1 92 ? 2.004 2.184 5.900 1.00 97.56 92 VAL A CA 1
ATOM 758 C C . VAL A 1 92 ? 1.812 1.636 4.491 1.00 97.56 92 VAL A C 1
ATOM 760 O O . VAL A 1 92 ? 0.741 1.151 4.135 1.00 97.56 92 VAL A O 1
ATOM 763 N N . LEU A 1 93 ? 2.871 1.692 3.685 1.00 96.81 93 LEU A N 1
ATOM 764 C CA . LEU A 1 93 ? 2.939 0.986 2.412 1.00 96.81 93 LEU A CA 1
ATOM 765 C C . LEU A 1 93 ? 3.382 -0.455 2.675 1.00 96.81 93 LEU A C 1
ATOM 767 O O . LEU A 1 93 ? 4.481 -0.675 3.186 1.00 96.81 93 LEU A O 1
ATOM 771 N N . PHE A 1 94 ? 2.545 -1.425 2.323 1.00 96.06 94 PHE A N 1
ATOM 772 C CA . PHE A 1 94 ? 2.806 -2.849 2.499 1.00 96.06 94 PHE A CA 1
ATOM 773 C C . PHE A 1 94 ? 2.878 -3.549 1.140 1.00 96.06 94 PHE A C 1
ATOM 775 O O . PHE A 1 94 ? 1.867 -3.772 0.479 1.00 96.06 94 PHE A O 1
ATOM 782 N N . SER A 1 95 ? 4.092 -3.900 0.716 1.00 92.19 95 SER A N 1
ATOM 783 C CA . SER A 1 95 ? 4.360 -4.364 -0.647 1.00 92.19 95 SER A CA 1
ATOM 784 C C . SER A 1 95 ? 5.213 -5.632 -0.679 1.00 92.19 95 SER A C 1
ATOM 786 O O . SER A 1 95 ? 6.055 -5.865 0.186 1.00 92.19 95 SER A O 1
ATOM 788 N N . ASN A 1 96 ? 5.043 -6.417 -1.747 1.00 90.00 96 ASN A N 1
ATOM 789 C CA . ASN A 1 96 ? 5.896 -7.564 -2.074 1.00 90.00 96 ASN A CA 1
ATOM 790 C C . ASN A 1 96 ? 7.238 -7.157 -2.720 1.00 90.00 96 ASN A C 1
ATOM 792 O O . ASN A 1 96 ? 8.050 -8.023 -3.046 1.00 90.00 96 ASN A O 1
ATOM 796 N N . ARG A 1 97 ? 7.471 -5.860 -2.968 1.00 88.50 97 ARG A N 1
ATOM 797 C CA . ARG A 1 97 ? 8.697 -5.368 -3.615 1.00 88.50 97 ARG A CA 1
ATOM 798 C C . ARG A 1 97 ? 9.936 -5.656 -2.781 1.00 88.50 97 ARG A C 1
ATOM 800 O O . ARG A 1 97 ? 9.925 -5.464 -1.571 1.00 88.50 97 ARG A O 1
ATOM 807 N N . ILE A 1 98 ? 11.029 -6.024 -3.443 1.00 88.81 98 ILE A N 1
ATOM 808 C CA . ILE A 1 98 ? 12.302 -6.388 -2.811 1.00 88.81 98 ILE A CA 1
ATOM 809 C C . ILE A 1 98 ? 13.113 -5.123 -2.513 1.00 88.81 98 ILE A C 1
ATOM 811 O O . ILE A 1 98 ? 13.402 -4.330 -3.413 1.00 88.81 98 ILE A O 1
ATOM 815 N N . VAL A 1 99 ? 13.527 -4.940 -1.260 1.00 91.00 99 VAL A N 1
ATOM 816 C CA . VAL A 1 99 ? 14.410 -3.827 -0.887 1.00 91.00 99 VAL A CA 1
ATOM 817 C C . VAL A 1 99 ? 15.781 -4.011 -1.538 1.00 91.00 99 VAL A C 1
ATOM 819 O O . VAL A 1 99 ? 16.390 -5.074 -1.459 1.00 91.00 99 VAL A O 1
ATOM 822 N N . SER A 1 100 ? 16.281 -2.966 -2.193 1.00 88.94 100 SER A N 1
ATOM 823 C CA . SER A 1 100 ? 17.583 -2.964 -2.857 1.00 88.94 100 SER A CA 1
ATOM 824 C C . SER A 1 100 ? 18.372 -1.697 -2.533 1.00 88.94 100 SER A C 1
ATOM 826 O O . SER A 1 100 ? 17.815 -0.622 -2.320 1.00 88.94 100 SER A O 1
ATOM 828 N N . THR A 1 101 ? 19.698 -1.797 -2.512 1.00 86.75 101 THR A N 1
ATOM 829 C CA . THR A 1 101 ? 20.595 -0.637 -2.386 1.00 86.75 101 THR A CA 1
ATOM 830 C C . THR A 1 101 ? 20.924 -0.008 -3.741 1.00 86.75 101 THR A C 1
ATOM 832 O O . THR A 1 101 ? 21.261 1.173 -3.805 1.00 86.75 101 THR A O 1
ATOM 835 N N . THR A 1 102 ? 20.792 -0.774 -4.829 1.00 81.12 102 THR A N 1
ATOM 836 C CA . THR A 1 102 ? 21.236 -0.390 -6.178 1.00 81.12 102 THR A CA 1
ATOM 837 C C . THR A 1 102 ? 20.095 -0.238 -7.182 1.00 81.12 102 THR A C 1
ATOM 839 O O . THR A 1 102 ? 20.251 0.471 -8.175 1.00 81.12 102 THR A O 1
ATOM 842 N N . LYS A 1 103 ? 18.940 -0.874 -6.946 1.00 79.06 103 LYS A N 1
ATOM 843 C CA . LYS A 1 103 ? 17.798 -0.876 -7.873 1.00 79.06 103 LYS A CA 1
ATOM 844 C C . LYS A 1 103 ? 16.635 -0.054 -7.323 1.00 79.06 103 LYS A C 1
ATOM 846 O O . LYS A 1 103 ? 16.335 -0.092 -6.134 1.00 79.06 103 LYS A O 1
ATOM 851 N N . ASN A 1 104 ? 15.968 0.678 -8.213 1.00 73.25 104 ASN A N 1
ATOM 852 C CA . ASN A 1 104 ? 14.798 1.490 -7.886 1.00 73.25 104 ASN A CA 1
ATOM 853 C C . ASN A 1 104 ? 13.729 1.406 -8.982 1.00 73.25 104 ASN A C 1
ATOM 855 O O . ASN A 1 104 ? 13.407 2.384 -9.654 1.00 73.25 104 ASN A O 1
ATOM 859 N N . TYR A 1 105 ? 13.266 0.195 -9.233 1.00 71.69 105 TYR A N 1
ATOM 860 C CA . TYR A 1 105 ? 12.331 -0.128 -10.296 1.00 71.69 105 TYR A CA 1
ATOM 861 C C . TYR A 1 105 ? 11.688 -1.465 -9.975 1.00 71.69 105 TYR A C 1
ATOM 863 O O . TYR A 1 105 ? 12.343 -2.295 -9.357 1.00 71.69 105 TYR A O 1
ATOM 871 N N . PHE A 1 106 ? 10.471 -1.718 -10.450 1.00 70.88 106 PHE A N 1
ATOM 872 C CA . PHE A 1 106 ? 9.797 -3.002 -10.248 1.00 70.88 106 PHE A CA 1
ATOM 873 C C . PHE A 1 106 ? 10.684 -4.216 -10.637 1.00 70.88 106 PHE A C 1
ATOM 875 O O . PHE A 1 106 ? 11.251 -4.199 -11.732 1.00 70.88 106 PHE A O 1
ATOM 882 N N . PRO A 1 107 ? 10.805 -5.280 -9.811 1.00 78.12 107 PRO A N 1
ATOM 883 C CA . PRO A 1 107 ? 10.141 -5.532 -8.519 1.00 78.12 107 PRO A CA 1
ATOM 884 C C . PRO A 1 107 ? 10.890 -4.979 -7.295 1.00 78.12 107 PRO A C 1
ATOM 886 O O . PRO A 1 107 ? 10.573 -5.325 -6.163 1.00 78.12 107 PRO A O 1
ATOM 889 N N . PHE A 1 108 ? 11.914 -4.158 -7.494 1.00 85.44 108 PHE A N 1
ATOM 890 C CA . PHE A 1 108 ? 12.754 -3.596 -6.445 1.00 85.44 108 PHE A CA 1
ATOM 891 C C . PHE A 1 108 ? 12.292 -2.205 -5.993 1.00 85.44 108 PHE A C 1
ATOM 893 O O . PHE A 1 108 ? 11.740 -1.412 -6.758 1.00 85.44 108 PHE A O 1
ATOM 900 N N . ILE A 1 109 ? 12.606 -1.864 -4.749 1.00 87.50 109 ILE A N 1
ATOM 901 C CA . ILE A 1 109 ? 12.505 -0.501 -4.231 1.00 87.50 109 ILE A CA 1
ATOM 902 C C . ILE A 1 109 ? 13.795 -0.130 -3.508 1.00 87.50 109 ILE A C 1
ATOM 904 O O . ILE A 1 109 ? 14.367 -0.943 -2.782 1.00 87.50 109 ILE A O 1
ATOM 908 N N . SER A 1 110 ? 14.271 1.100 -3.710 1.00 89.81 110 SER A N 1
ATOM 909 C CA . SER A 1 110 ? 15.512 1.517 -3.060 1.00 89.81 110 SER A CA 1
ATOM 910 C C . SER A 1 110 ? 15.317 1.855 -1.581 1.00 89.81 110 SER A C 1
ATOM 912 O O . SER A 1 110 ? 14.365 2.549 -1.221 1.00 89.81 110 SER A O 1
ATOM 914 N N . GLY A 1 111 ? 16.280 1.473 -0.737 1.00 90.75 111 GLY A N 1
ATOM 915 C CA . GLY A 1 111 ? 16.297 1.876 0.677 1.00 90.75 111 GLY A CA 1
ATOM 916 C C . GLY A 1 111 ? 16.297 3.401 0.882 1.00 90.75 111 GLY A C 1
ATOM 917 O O . GLY A 1 111 ? 15.708 3.897 1.836 1.00 90.75 111 GLY A O 1
ATOM 918 N N . LYS A 1 112 ? 16.875 4.168 -0.057 1.00 90.62 112 LYS A N 1
ATOM 919 C CA . LYS A 1 112 ? 16.847 5.643 -0.030 1.00 90.62 112 LYS A CA 1
ATOM 920 C C . LYS A 1 112 ? 15.425 6.201 -0.135 1.00 90.62 112 LYS A C 1
ATOM 922 O O . LYS A 1 112 ? 15.102 7.171 0.540 1.00 90.62 112 LYS A O 1
ATOM 927 N N . ILE A 1 113 ? 14.582 5.599 -0.977 1.00 88.94 113 ILE A N 1
ATOM 928 C CA . ILE A 1 113 ? 13.181 6.017 -1.117 1.00 88.94 113 ILE A CA 1
ATOM 929 C C . ILE A 1 113 ? 12.364 5.605 0.094 1.00 88.94 113 ILE A C 1
ATOM 931 O O . ILE A 1 113 ? 11.570 6.411 0.562 1.00 88.94 113 ILE A O 1
ATOM 935 N N . ILE A 1 114 ? 12.596 4.401 0.623 1.00 92.38 114 ILE A N 1
ATOM 936 C CA . ILE A 1 114 ? 11.956 3.959 1.865 1.00 92.38 114 ILE A CA 1
ATOM 937 C C . ILE A 1 114 ? 12.236 4.964 2.984 1.00 92.38 114 ILE A C 1
ATOM 939 O O . ILE A 1 114 ? 11.297 5.491 3.569 1.00 92.38 114 ILE A O 1
ATOM 943 N N . LYS A 1 115 ? 13.509 5.314 3.202 1.00 93.81 115 LYS A N 1
ATOM 944 C CA . LYS A 1 115 ? 13.895 6.280 4.233 1.00 93.81 115 LYS A CA 1
ATOM 945 C C . LYS A 1 115 ? 13.218 7.640 4.040 1.00 93.81 115 LYS A C 1
ATOM 947 O O . LYS A 1 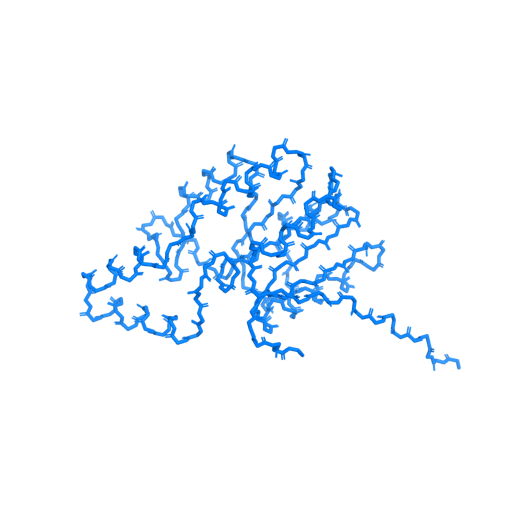115 ? 12.706 8.209 4.993 1.00 93.81 115 LYS A O 1
ATOM 952 N N . LYS A 1 116 ? 13.159 8.137 2.800 1.00 92.31 116 LYS A N 1
ATOM 953 C CA . LYS A 1 116 ? 12.483 9.405 2.491 1.00 92.31 116 LYS A CA 1
ATOM 954 C C . LYS A 1 116 ? 10.981 9.362 2.804 1.00 92.31 116 LYS A C 1
ATOM 956 O O . LYS A 1 116 ? 10.436 10.354 3.266 1.00 92.31 116 LYS A O 1
ATOM 961 N N . LEU A 1 117 ? 10.307 8.242 2.539 1.00 92.50 117 LEU A N 1
ATOM 962 C CA . LEU A 1 117 ? 8.895 8.067 2.900 1.00 92.50 117 LEU A CA 1
ATOM 963 C C . LEU A 1 117 ? 8.716 8.064 4.425 1.00 92.50 117 LEU A C 1
ATOM 965 O O . LEU A 1 117 ? 7.826 8.740 4.937 1.00 92.50 117 LEU A O 1
ATOM 969 N N . GLU A 1 118 ? 9.599 7.375 5.147 1.00 94.56 118 GLU A N 1
ATOM 970 C CA . GLU A 1 118 ? 9.567 7.299 6.612 1.00 94.56 118 GLU A CA 1
ATOM 971 C C . GLU A 1 118 ? 9.823 8.657 7.278 1.00 94.56 118 GLU A C 1
ATOM 973 O O . GLU A 1 118 ? 9.118 9.011 8.220 1.00 94.56 118 GLU A O 1
ATOM 978 N N . GLU A 1 119 ? 10.759 9.456 6.753 1.00 94.62 119 GLU A N 1
ATOM 979 C CA . GLU A 1 119 ? 10.999 10.848 7.176 1.00 94.62 119 GLU A CA 1
ATOM 980 C C . GLU A 1 119 ? 9.761 11.742 6.985 1.00 94.62 119 GLU A C 1
ATOM 982 O O . GLU A 1 119 ? 9.577 12.728 7.697 1.00 94.62 119 GLU A O 1
ATOM 987 N N . GLU A 1 120 ? 8.882 11.394 6.043 1.00 91.94 120 GLU A N 1
ATOM 988 C CA . GLU A 1 120 ? 7.613 12.083 5.798 1.00 91.94 120 GLU A CA 1
ATOM 989 C C . GLU A 1 120 ? 6.435 11.503 6.604 1.00 91.94 120 GLU A C 1
ATOM 991 O O . GLU A 1 120 ? 5.292 11.915 6.394 1.00 91.94 120 GLU A O 1
ATOM 996 N N . GLY A 1 121 ? 6.702 10.579 7.533 1.00 92.25 121 GLY A N 1
ATOM 997 C CA . GLY A 1 121 ? 5.696 9.943 8.386 1.00 92.25 121 GLY A CA 1
ATOM 998 C C . GLY A 1 121 ? 4.956 8.778 7.723 1.00 92.25 121 GLY A C 1
ATOM 999 O O . GLY A 1 121 ? 3.925 8.344 8.229 1.00 92.2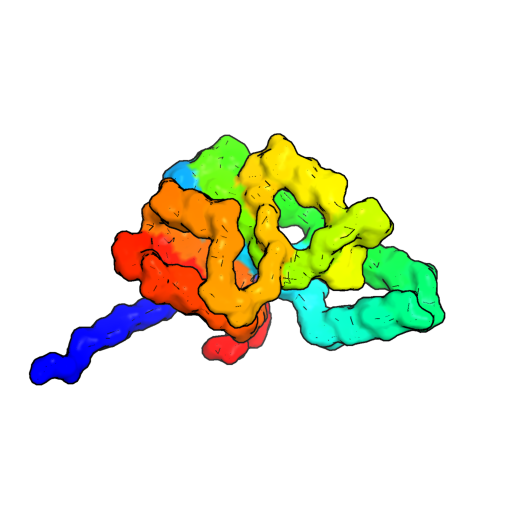5 121 GLY A O 1
ATOM 1000 N N . ILE A 1 122 ? 5.454 8.270 6.592 1.00 95.88 122 ILE A N 1
ATOM 1001 C CA . ILE A 1 122 ? 4.851 7.157 5.856 1.00 95.88 122 ILE A CA 1
ATOM 1002 C C . ILE A 1 122 ? 5.667 5.894 6.133 1.00 95.88 122 ILE A C 1
ATOM 1004 O O . ILE A 1 122 ? 6.807 5.752 5.690 1.00 95.88 122 ILE A O 1
ATOM 1008 N N . GLY A 1 123 ? 5.078 4.944 6.853 1.00 95.75 123 GLY A N 1
ATOM 1009 C CA . GLY A 1 123 ? 5.692 3.646 7.092 1.00 95.75 123 GLY A CA 1
ATOM 1010 C C . GLY A 1 123 ? 5.880 2.857 5.795 1.00 95.75 123 GLY A C 1
ATOM 1011 O O . GLY A 1 123 ? 5.098 2.967 4.854 1.00 95.75 123 GLY A O 1
ATOM 1012 N N . PHE A 1 124 ? 6.895 2.000 5.765 1.00 96.00 124 PHE A N 1
ATOM 1013 C CA . PHE A 1 124 ? 7.116 1.051 4.681 1.00 96.00 124 PHE A CA 1
ATOM 1014 C C . PHE A 1 124 ? 7.398 -0.339 5.244 1.00 96.00 124 PHE A C 1
ATOM 1016 O O . PHE A 1 124 ? 8.184 -0.473 6.185 1.00 96.00 124 PHE A O 1
ATOM 1023 N N . VAL A 1 125 ? 6.771 -1.358 4.659 1.00 95.69 125 VAL A N 1
ATOM 1024 C CA . VAL A 1 125 ? 6.959 -2.773 4.978 1.00 95.69 125 VAL A CA 1
ATOM 1025 C C . VAL A 1 125 ? 7.094 -3.550 3.669 1.00 95.69 125 VAL A C 1
ATOM 1027 O O . VAL A 1 125 ? 6.166 -3.615 2.863 1.00 95.69 125 VAL A O 1
ATOM 1030 N N . SER A 1 126 ? 8.271 -4.142 3.471 1.00 93.19 126 SER A N 1
ATOM 1031 C CA . SER A 1 126 ? 8.537 -5.114 2.408 1.00 93.19 126 SER A CA 1
ATOM 1032 C C . SER A 1 126 ? 8.438 -6.511 3.003 1.00 93.19 126 SER A C 1
ATOM 1034 O O . SER A 1 126 ? 9.273 -6.895 3.821 1.00 93.19 126 SER A O 1
ATOM 1036 N N . GLN A 1 127 ? 7.405 -7.257 2.632 1.00 90.19 127 GLN A N 1
ATOM 1037 C CA . GLN A 1 127 ? 7.247 -8.646 3.047 1.00 90.19 127 GLN A CA 1
ATOM 1038 C C . GLN A 1 127 ? 6.351 -9.375 2.046 1.00 90.19 127 GLN A C 1
ATOM 1040 O O . GLN A 1 127 ? 5.381 -8.817 1.537 1.00 90.19 127 GLN A O 1
ATOM 1045 N N . PHE A 1 128 ? 6.665 -10.645 1.786 1.00 87.25 128 PHE A N 1
ATOM 1046 C CA . PHE A 1 128 ? 5.822 -11.498 0.961 1.00 87.25 128 PHE A CA 1
ATOM 1047 C C . PHE A 1 128 ? 4.477 -11.765 1.652 1.00 87.25 128 PHE A C 1
ATOM 1049 O O . PHE A 1 128 ? 4.429 -12.386 2.711 1.00 87.25 128 PHE A O 1
ATOM 1056 N N . LYS A 1 129 ? 3.380 -11.324 1.033 1.00 85.38 129 LYS A N 1
ATOM 1057 C CA . LYS A 1 129 ? 2.017 -11.323 1.599 1.00 85.38 129 LYS A CA 1
ATOM 1058 C C . LYS A 1 129 ? 1.446 -12.692 1.985 1.00 85.38 129 LYS A C 1
ATOM 1060 O O . LYS A 1 129 ? 0.537 -12.751 2.806 1.00 85.38 129 LYS A O 1
ATOM 1065 N N . LEU A 1 130 ? 1.961 -13.790 1.421 1.00 80.81 130 LEU A N 1
ATOM 1066 C CA . LEU A 1 130 ? 1.562 -15.153 1.811 1.00 80.81 130 LEU A CA 1
ATOM 1067 C C . LEU A 1 130 ? 2.344 -15.696 3.014 1.00 80.81 130 LEU A C 1
ATOM 1069 O O . LEU A 1 130 ? 2.088 -16.822 3.435 1.00 80.81 130 LEU A O 1
ATOM 1073 N N . SER A 1 131 ? 3.297 -14.932 3.553 1.00 82.69 131 SER A N 1
ATOM 1074 C CA . SER A 1 131 ? 3.974 -15.303 4.791 1.00 82.69 131 SER A CA 1
ATOM 1075 C C . SER A 1 131 ? 2.951 -15.471 5.916 1.00 82.69 131 SER A C 1
ATOM 1077 O O . SER A 1 131 ? 2.011 -14.685 6.054 1.00 82.69 131 SER A O 1
ATOM 1079 N N . SER A 1 132 ? 3.135 -16.511 6.726 1.00 79.50 132 SER A N 1
ATOM 1080 C CA . SER A 1 132 ? 2.387 -16.687 7.967 1.00 79.50 132 SER A CA 1
ATOM 1081 C C . SER A 1 132 ? 2.841 -15.700 9.041 1.00 79.50 132 SER A C 1
ATOM 1083 O O . SER A 1 132 ? 2.147 -15.525 10.032 1.00 79.50 132 SER A O 1
ATOM 1085 N N . GLU A 1 133 ? 3.981 -15.036 8.904 1.00 88.25 133 GLU A N 1
ATOM 1086 C CA . GLU A 1 133 ? 4.454 -14.066 9.889 1.00 88.25 133 GLU A CA 1
ATOM 1087 C C . GLU A 1 133 ? 3.953 -12.666 9.535 1.00 88.25 133 GLU A C 1
ATOM 1089 O O . GLU A 1 133 ? 3.769 -12.334 8.368 1.00 88.25 133 GLU A O 1
ATOM 1094 N N . ILE A 1 134 ? 3.722 -11.822 10.540 1.00 89.31 134 ILE A N 1
ATOM 1095 C CA . ILE A 1 134 ? 3.468 -10.394 10.323 1.00 89.31 134 ILE A CA 1
ATOM 1096 C C . ILE A 1 134 ? 4.759 -9.678 10.688 1.00 89.31 134 ILE A C 1
ATOM 1098 O O . ILE A 1 134 ? 5.261 -9.871 11.792 1.00 89.31 134 ILE A O 1
ATOM 1102 N N . ASN A 1 135 ? 5.284 -8.856 9.781 1.00 93.88 135 ASN A N 1
ATOM 1103 C CA . ASN A 1 135 ? 6.449 -8.023 10.063 1.00 93.88 135 ASN A CA 1
ATOM 1104 C C . ASN A 1 135 ? 6.259 -7.210 11.361 1.00 93.88 135 ASN A C 1
ATOM 1106 O O . ASN A 1 135 ? 5.210 -6.598 11.553 1.00 93.88 135 ASN A O 1
ATOM 1110 N N . GLU A 1 136 ? 7.281 -7.149 12.217 1.00 93.62 136 GLU A N 1
ATOM 1111 C CA . GLU A 1 136 ? 7.203 -6.499 13.536 1.00 93.62 136 GLU A CA 1
ATOM 1112 C C . GLU A 1 136 ? 6.762 -5.032 13.471 1.00 93.62 136 GLU A C 1
ATOM 1114 O O . GLU A 1 136 ? 5.963 -4.578 14.289 1.00 93.62 136 GLU A O 1
ATOM 1119 N N . LYS A 1 137 ? 7.211 -4.283 12.456 1.00 93.94 137 LYS A N 1
ATOM 1120 C CA . LYS A 1 137 ? 6.796 -2.889 12.268 1.00 93.94 137 LYS A CA 1
ATOM 1121 C C . LYS A 1 137 ? 5.301 -2.789 11.972 1.00 93.94 137 LYS A C 1
ATOM 1123 O O . LYS A 1 137 ? 4.623 -1.929 12.529 1.00 93.94 137 LYS A O 1
ATOM 1128 N N . LEU A 1 138 ? 4.781 -3.677 11.121 1.00 95.56 138 LEU A N 1
ATOM 1129 C CA . LEU A 1 138 ? 3.349 -3.746 10.827 1.00 95.56 138 LEU A CA 1
ATOM 1130 C C . LEU A 1 138 ? 2.554 -4.188 12.061 1.00 95.56 138 LEU A C 1
ATOM 1132 O O . LEU A 1 138 ? 1.518 -3.602 12.365 1.00 95.56 138 LEU A O 1
ATOM 1136 N N . LEU A 1 139 ? 3.065 -5.179 12.795 1.00 95.31 139 LEU A N 1
ATOM 1137 C CA . LEU A 1 139 ? 2.473 -5.684 14.031 1.00 95.31 139 LEU A CA 1
ATOM 1138 C C . LEU A 1 139 ? 2.296 -4.563 15.063 1.00 95.31 139 LEU A C 1
ATOM 1140 O O . LEU A 1 139 ? 1.190 -4.370 15.568 1.00 95.31 139 LEU A O 1
ATOM 1144 N N . ASN A 1 140 ? 3.353 -3.785 15.310 1.00 95.19 140 ASN A N 1
ATOM 1145 C CA . ASN A 1 140 ? 3.339 -2.672 16.258 1.00 95.19 140 ASN A CA 1
ATOM 1146 C C . ASN A 1 140 ? 2.329 -1.589 15.857 1.00 95.19 140 ASN A C 1
ATOM 1148 O O . ASN A 1 140 ? 1.607 -1.066 16.707 1.00 95.19 140 ASN A O 1
ATOM 1152 N N . LEU A 1 141 ? 2.228 -1.263 14.565 1.00 95.69 141 LEU A N 1
ATOM 1153 C CA . LEU A 1 141 ? 1.231 -0.305 14.079 1.00 95.69 141 LEU A CA 1
ATOM 1154 C C . LEU A 1 141 ? -0.198 -0.813 14.306 1.00 95.69 141 LEU A C 1
ATOM 1156 O O . LEU A 1 141 ? -1.049 -0.062 14.782 1.00 95.69 141 LEU A O 1
ATOM 1160 N N . ILE A 1 142 ? -0.464 -2.091 14.016 1.00 95.81 142 ILE A N 1
ATOM 1161 C CA . ILE A 1 142 ? -1.793 -2.689 14.208 1.00 95.81 142 ILE A CA 1
ATOM 1162 C C . ILE A 1 142 ? -2.159 -2.724 15.693 1.00 95.81 142 ILE A C 1
ATOM 1164 O O . ILE A 1 142 ? -3.276 -2.361 16.060 1.00 95.81 142 ILE A O 1
ATOM 1168 N N . GLN A 1 143 ? -1.232 -3.125 16.565 1.00 94.44 143 GLN A N 1
ATOM 1169 C CA . GLN A 1 143 ? -1.461 -3.187 18.011 1.00 94.44 143 GLN A CA 1
ATOM 1170 C C . GLN A 1 143 ? -1.872 -1.829 18.590 1.00 94.44 143 GLN A C 1
ATOM 1172 O O . GLN A 1 143 ? -2.809 -1.782 19.387 1.00 94.44 143 GLN A O 1
ATOM 1177 N N . ASN A 1 144 ? -1.264 -0.740 18.115 1.00 93.50 144 ASN A N 1
ATOM 1178 C CA . ASN A 1 144 ? -1.518 0.623 18.590 1.00 93.50 144 ASN A CA 1
ATOM 1179 C C . ASN A 1 144 ? -2.703 1.339 17.913 1.00 93.50 144 ASN A C 1
ATOM 1181 O O . ASN A 1 144 ? -2.990 2.485 18.252 1.00 93.50 144 ASN A O 1
ATOM 1185 N N . SER A 1 145 ? -3.396 0.683 16.979 1.00 94.44 145 SER A N 1
ATOM 1186 C CA . SER A 1 145 ? -4.512 1.278 16.229 1.00 94.44 145 SER A CA 1
ATOM 1187 C C . SER A 1 145 ? -5.824 0.561 16.531 1.00 94.44 145 SER A C 1
ATOM 1189 O O . SER A 1 145 ? -5.848 -0.664 16.640 1.00 94.44 145 SER A O 1
ATOM 1191 N N . ASN A 1 146 ? -6.931 1.292 16.657 1.00 89.19 146 ASN A N 1
ATOM 1192 C CA . ASN A 1 146 ? -8.243 0.686 16.937 1.00 89.19 146 ASN A CA 1
ATOM 1193 C C . ASN A 1 146 ? -8.966 0.236 15.663 1.00 89.19 146 ASN A C 1
ATOM 1195 O O . ASN A 1 146 ? -9.637 -0.799 15.666 1.00 89.19 146 ASN A O 1
ATOM 1199 N N . ARG A 1 147 ? -8.799 1.002 14.580 1.00 95.19 147 ARG A N 1
ATOM 1200 C CA . ARG A 1 147 ? -9.428 0.768 13.280 1.00 95.19 147 ARG A CA 1
ATOM 1201 C C . ARG A 1 147 ? -8.355 0.650 12.208 1.00 95.19 147 ARG A C 1
ATOM 1203 O O . ARG A 1 147 ? -7.394 1.425 12.191 1.00 95.19 147 ARG A O 1
ATOM 1210 N N . ILE A 1 148 ? -8.509 -0.343 11.341 1.00 96.56 148 ILE A N 1
ATOM 1211 C CA . ILE A 1 148 ? -7.555 -0.668 10.287 1.00 96.56 148 ILE A CA 1
ATOM 1212 C C . ILE A 1 148 ? -8.278 -0.689 8.945 1.00 96.56 148 ILE A C 1
ATOM 1214 O O . ILE A 1 148 ? -9.203 -1.471 8.724 1.00 96.56 148 ILE A O 1
ATOM 1218 N N . PHE A 1 149 ? -7.790 0.138 8.031 1.00 96.94 149 PHE A N 1
ATOM 1219 C CA . PHE A 1 149 ? -8.221 0.212 6.645 1.00 96.94 149 PHE A CA 1
ATOM 1220 C C . PHE A 1 149 ? -7.135 -0.403 5.7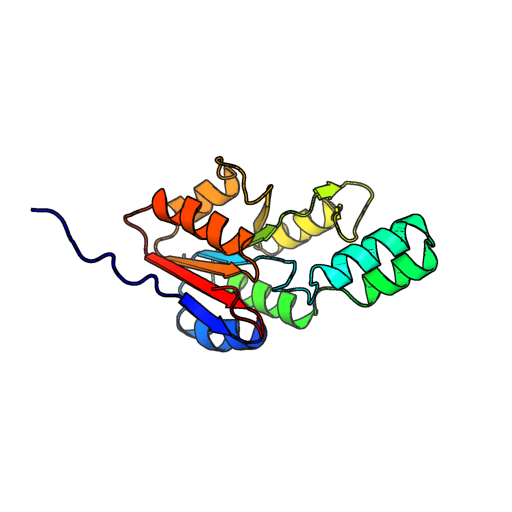73 1.00 96.94 149 PHE A C 1
ATOM 1222 O O . PHE A 1 149 ? -6.007 0.086 5.755 1.00 96.94 149 PHE A O 1
ATOM 1229 N N . TYR A 1 150 ? -7.457 -1.476 5.057 1.00 96.62 150 TYR A N 1
ATOM 1230 C CA . TYR A 1 150 ? -6.531 -2.115 4.127 1.00 96.62 150 TYR A CA 1
ATOM 1231 C C . TYR A 1 150 ? -6.991 -1.845 2.699 1.00 96.62 150 TYR A C 1
ATOM 1233 O O . TYR A 1 150 ? -8.068 -2.295 2.314 1.00 96.62 150 TYR A O 1
ATOM 1241 N N . ILE A 1 151 ? -6.168 -1.155 1.908 1.00 96.19 151 ILE A N 1
ATOM 1242 C CA . ILE A 1 151 ? -6.409 -0.917 0.483 1.00 96.19 151 ILE A CA 1
ATOM 1243 C C . ILE A 1 151 ? -5.518 -1.848 -0.343 1.00 96.19 151 ILE A C 1
ATOM 1245 O O . ILE A 1 151 ? -4.291 -1.727 -0.313 1.00 96.19 151 ILE A O 1
ATOM 1249 N N . GLY A 1 152 ? -6.145 -2.770 -1.070 1.00 94.56 152 GLY A N 1
ATOM 1250 C CA . GLY A 1 152 ? -5.490 -3.783 -1.901 1.00 94.56 152 GLY A CA 1
ATOM 1251 C C . GLY A 1 152 ? -6.139 -3.909 -3.278 1.00 94.56 152 GLY A C 1
ATOM 1252 O O . GLY A 1 152 ? -7.186 -3.317 -3.529 1.00 94.56 152 GLY A O 1
ATOM 1253 N N . SER A 1 153 ? -5.518 -4.672 -4.176 1.00 91.69 153 SER A N 1
ATOM 1254 C CA . SER A 1 153 ? -6.009 -4.865 -5.554 1.00 91.69 153 SER A CA 1
ATOM 1255 C C . SER A 1 153 ? -6.066 -6.332 -5.993 1.00 91.69 153 SER A C 1
ATOM 1257 O O . SER A 1 153 ? -6.519 -6.644 -7.092 1.00 91.69 153 SER A O 1
ATOM 1259 N N . SER A 1 154 ? -5.592 -7.260 -5.156 1.00 87.88 154 SER A N 1
ATOM 1260 C CA . SER A 1 154 ? -5.382 -8.655 -5.545 1.00 87.88 154 SER A CA 1
ATOM 1261 C C . SER A 1 154 ? -5.889 -9.664 -4.513 1.00 87.88 154 SER A C 1
ATOM 1263 O O . SER A 1 154 ? -6.045 -9.370 -3.327 1.00 87.88 154 SER A O 1
ATOM 1265 N N . LEU A 1 155 ? -6.039 -10.925 -4.937 1.00 87.44 155 LEU A N 1
ATOM 1266 C CA . LEU A 1 155 ? -6.290 -12.044 -4.020 1.00 87.44 155 LEU A CA 1
ATOM 1267 C C . LEU A 1 155 ? -5.229 -12.142 -2.915 1.00 87.44 155 LEU A C 1
ATOM 1269 O O . LEU A 1 155 ? -5.530 -12.562 -1.798 1.00 87.44 155 LEU A O 1
ATOM 1273 N N . LEU A 1 156 ? -3.973 -11.810 -3.233 1.00 89.06 156 LEU A N 1
ATOM 1274 C CA . LEU A 1 156 ? -2.875 -11.867 -2.270 1.00 89.06 156 LEU A CA 1
ATOM 1275 C C . LEU A 1 156 ? -3.063 -10.822 -1.169 1.00 89.06 156 LEU A C 1
ATOM 1277 O O . LEU A 1 156 ? -2.826 -11.136 -0.004 1.00 89.06 156 LEU A O 1
ATOM 1281 N N . ASP A 1 157 ? -3.545 -9.631 -1.525 1.00 91.56 157 ASP A N 1
ATOM 1282 C CA . ASP A 1 157 ? -3.905 -8.586 -0.564 1.00 91.56 157 ASP A CA 1
ATOM 1283 C C . ASP A 1 157 ? -5.037 -9.038 0.339 1.00 91.56 157 ASP A C 1
ATOM 1285 O O . ASP A 1 157 ? -4.927 -8.954 1.560 1.00 91.56 157 ASP A O 1
ATOM 1289 N N . PHE A 1 158 ? -6.096 -9.599 -0.245 1.00 91.69 158 PHE A N 1
ATOM 1290 C CA . PHE A 1 158 ? -7.232 -10.077 0.530 1.00 91.69 158 PHE A CA 1
ATOM 1291 C C . PHE A 1 158 ? -6.859 -11.228 1.477 1.00 91.69 158 PHE A C 1
ATOM 1293 O O . PHE A 1 158 ? -7.306 -11.277 2.626 1.00 91.69 158 PHE A O 1
ATOM 1300 N N . LYS A 1 159 ? -5.998 -12.155 1.035 1.00 91.56 159 LYS A N 1
ATOM 1301 C CA . LYS A 1 159 ? -5.464 -13.220 1.898 1.00 91.56 159 LYS A CA 1
ATOM 1302 C C . LYS A 1 159 ? -4.613 -12.651 3.033 1.00 91.56 159 LYS A C 1
ATOM 1304 O O . LYS A 1 159 ? -4.801 -13.060 4.177 1.00 91.56 159 LYS A O 1
ATOM 1309 N N . ALA A 1 160 ? -3.730 -11.695 2.744 1.00 93.06 160 ALA A N 1
ATOM 1310 C CA . ALA A 1 160 ? -2.932 -11.027 3.770 1.00 93.06 160 ALA A CA 1
ATOM 1311 C C . ALA A 1 160 ? -3.816 -10.277 4.776 1.00 93.06 160 ALA A C 1
ATOM 1313 O O . ALA A 1 160 ? -3.633 -10.426 5.983 1.00 93.06 160 ALA A O 1
ATOM 1314 N N . PHE A 1 161 ? -4.821 -9.542 4.295 1.00 94.31 161 PHE A N 1
ATOM 1315 C CA . PHE A 1 161 ? -5.820 -8.874 5.124 1.00 94.31 161 PHE A CA 1
ATOM 1316 C C . PHE A 1 161 ? -6.521 -9.856 6.067 1.00 94.31 161 PHE A C 1
ATOM 1318 O O . PHE A 1 161 ? -6.567 -9.609 7.269 1.00 94.31 161 PHE A O 1
ATOM 1325 N N . ASN A 1 162 ? -7.018 -10.989 5.561 1.00 92.31 162 ASN A N 1
ATOM 1326 C CA . ASN A 1 162 ? -7.693 -11.985 6.395 1.00 92.31 162 ASN A CA 1
ATOM 1327 C C . ASN A 1 162 ? -6.750 -12.618 7.423 1.00 92.31 162 ASN A C 1
ATOM 1329 O O . ASN A 1 162 ? -7.132 -12.777 8.582 1.00 92.31 162 ASN A O 1
ATOM 1333 N N . ASN A 1 163 ? -5.509 -12.923 7.035 1.00 91.94 163 ASN A N 1
ATOM 1334 C CA . ASN A 1 163 ? -4.495 -13.428 7.960 1.00 91.94 163 ASN A CA 1
ATOM 1335 C C . ASN A 1 163 ? -4.214 -12.436 9.096 1.00 91.94 163 ASN A C 1
ATOM 1337 O O . ASN A 1 163 ? -4.103 -12.847 10.250 1.00 91.94 163 ASN A O 1
ATOM 1341 N N . ILE A 1 164 ? -4.136 -11.139 8.782 1.00 93.31 164 ILE A N 1
ATOM 1342 C CA . ILE A 1 164 ? -3.972 -10.076 9.776 1.00 93.31 164 ILE A CA 1
ATOM 1343 C C . ILE A 1 164 ? -5.222 -9.980 10.656 1.00 93.31 164 ILE A C 1
ATOM 1345 O O . ILE A 1 164 ? -5.124 -10.126 11.871 1.00 93.31 164 ILE A O 1
ATOM 1349 N N . LYS A 1 165 ? -6.402 -9.789 10.058 1.00 93.44 165 LYS A N 1
ATOM 1350 C CA . LYS A 1 165 ? -7.681 -9.612 10.760 1.00 93.44 165 LYS A CA 1
ATOM 1351 C C . LYS A 1 165 ? -7.949 -10.732 11.764 1.00 93.44 165 LYS A C 1
ATOM 1353 O O . LYS A 1 165 ? -8.317 -10.461 12.904 1.00 93.44 165 LYS A O 1
ATOM 1358 N N . ASN A 1 166 ? -7.710 -11.983 11.371 1.00 91.50 166 ASN A N 1
ATOM 1359 C CA . ASN A 1 166 ? -7.958 -13.151 12.219 1.00 91.50 166 ASN A CA 1
ATOM 1360 C C . ASN A 1 166 ? -7.081 -13.189 13.483 1.00 91.50 166 ASN A C 1
ATOM 1362 O O . ASN A 1 166 ? -7.438 -13.864 14.444 1.00 91.50 166 ASN A O 1
ATOM 1366 N N . ARG A 1 167 ? -5.958 -12.460 13.514 1.00 91.94 167 ARG A N 1
ATOM 1367 C CA . ARG A 1 167 ? -5.090 -12.343 14.700 1.00 91.94 167 ARG A CA 1
ATOM 1368 C C . ARG A 1 167 ? -5.509 -11.240 15.664 1.00 91.94 167 ARG A C 1
ATOM 1370 O O . ARG A 1 167 ? -4.998 -11.192 16.777 1.00 91.94 167 ARG A O 1
ATOM 1377 N N . PHE A 1 168 ? -6.426 -10.367 15.256 1.00 93.31 168 PHE A N 1
ATOM 1378 C CA . PHE A 1 168 ? -6.845 -9.199 16.027 1.00 93.31 168 PHE A CA 1
ATOM 1379 C C . PHE A 1 168 ? -8.378 -9.101 16.099 1.00 93.31 168 PHE A C 1
ATOM 1381 O O . PHE A 1 168 ? -8.958 -8.129 15.616 1.00 93.31 168 PHE A O 1
ATOM 1388 N N . PRO A 1 169 ? -9.063 -10.082 16.719 1.00 89.38 169 PRO A N 1
ATOM 1389 C CA . PRO A 1 169 ? -10.527 -10.174 16.689 1.00 89.38 16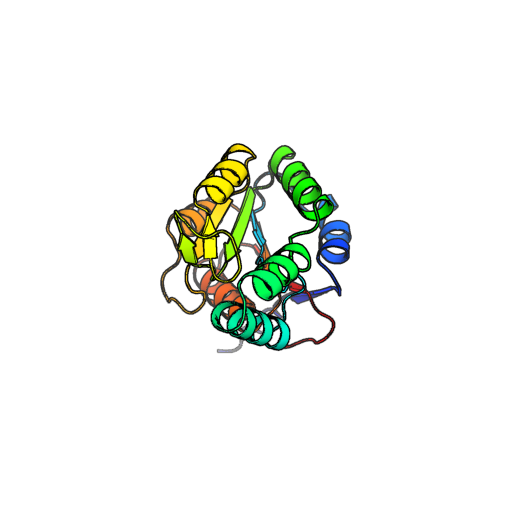9 PRO A CA 1
ATOM 1390 C C . PRO A 1 169 ? -11.246 -9.001 17.374 1.00 89.38 169 PRO A C 1
ATOM 1392 O O . PRO A 1 169 ? -12.428 -8.782 17.131 1.00 89.38 169 PRO A O 1
ATOM 1395 N N . THR A 1 170 ? -10.549 -8.250 18.229 1.00 91.38 170 THR A N 1
ATOM 1396 C CA . THR A 1 170 ? -11.096 -7.109 18.977 1.00 91.38 170 THR A CA 1
ATOM 1397 C C . THR A 1 170 ? -11.016 -5.777 18.229 1.00 91.38 170 THR A C 1
ATOM 1399 O O . THR A 1 170 ? -11.567 -4.792 18.713 1.00 91.38 170 THR A O 1
ATOM 1402 N N . LYS A 1 171 ? -10.333 -5.716 17.078 1.00 93.00 171 LYS A N 1
ATOM 1403 C CA . LYS A 1 171 ? -10.138 -4.478 16.307 1.00 93.00 171 LYS A CA 1
ATOM 1404 C C . LYS A 1 171 ? -11.120 -4.386 15.136 1.00 93.00 171 LYS A C 1
ATOM 1406 O O . LYS A 1 171 ? -11.574 -5.400 14.606 1.00 93.00 171 LYS A O 1
ATOM 1411 N N . GLU A 1 172 ? -11.431 -3.164 14.710 1.00 93.75 172 GLU A N 1
ATOM 1412 C CA . GLU A 1 172 ? -12.255 -2.918 13.522 1.00 93.75 172 GLU A CA 1
ATOM 1413 C C . GLU A 1 172 ? -11.385 -3.013 12.263 1.00 93.75 172 GLU A C 1
ATOM 1415 O O . GLU A 1 172 ? -10.324 -2.393 12.179 1.00 93.75 172 GLU A O 1
ATOM 1420 N N . PHE A 1 173 ? -11.838 -3.786 11.276 1.00 94.62 173 PHE A N 1
ATOM 1421 C CA . PHE A 1 173 ? -11.131 -3.988 10.014 1.00 94.62 173 PHE A CA 1
ATOM 1422 C C . PHE A 1 173 ? -12.059 -3.748 8.832 1.00 94.62 173 PHE A C 1
ATOM 1424 O O . PHE A 1 173 ? -13.096 -4.409 8.731 1.00 94.62 173 PHE A O 1
ATOM 1431 N N . LEU A 1 174 ? -11.611 -2.909 7.899 1.00 95.06 174 LEU A N 1
ATOM 1432 C CA . LEU A 1 174 ? -12.263 -2.686 6.616 1.00 95.06 174 LEU A CA 1
ATOM 1433 C C . LEU A 1 174 ? -11.298 -2.996 5.469 1.00 95.06 174 LEU A C 1
ATOM 1435 O O . LEU A 1 174 ? -10.200 -2.438 5.408 1.00 95.06 174 LEU A O 1
ATOM 1439 N N . TYR A 1 175 ? -11.718 -3.876 4.558 1.00 95.00 175 TYR A N 1
ATOM 1440 C CA . TYR A 1 175 ? -10.990 -4.126 3.315 1.00 95.00 175 TYR A CA 1
ATOM 1441 C C . TYR A 1 175 ? -11.575 -3.282 2.188 1.00 95.00 175 TYR A C 1
ATOM 1443 O O . TYR A 1 175 ? -12.793 -3.136 2.060 1.00 95.00 175 TYR A O 1
ATOM 1451 N N . ILE A 1 176 ? -10.690 -2.718 1.381 1.00 94.81 176 ILE A N 1
ATOM 1452 C CA . ILE A 1 176 ? -11.027 -1.818 0.292 1.00 94.81 176 ILE A CA 1
ATOM 1453 C C . ILE A 1 176 ? -10.305 -2.314 -0.946 1.00 94.81 176 ILE A C 1
ATOM 1455 O O . ILE A 1 176 ? -9.078 -2.268 -1.030 1.00 94.81 176 ILE A O 1
ATOM 1459 N N . GLU A 1 177 ? -11.084 -2.801 -1.898 1.00 93.25 177 GLU A N 1
ATOM 1460 C CA . GLU A 1 177 ? -10.578 -3.320 -3.154 1.00 93.25 177 GLU A CA 1
ATOM 1461 C C . GLU A 1 177 ? -10.540 -2.214 -4.207 1.00 93.25 177 GLU A C 1
ATOM 1463 O O . GLU A 1 177 ? -11.533 -1.513 -4.436 1.00 93.25 177 GLU A O 1
ATOM 1468 N N . ILE A 1 178 ? -9.379 -2.068 -4.841 1.00 91.56 178 ILE A N 1
ATOM 1469 C CA . ILE A 1 178 ? -9.153 -1.185 -5.980 1.00 91.56 178 ILE A CA 1
ATOM 1470 C C . ILE A 1 178 ? -9.076 -2.020 -7.250 1.00 91.56 178 ILE A C 1
ATOM 1472 O O . ILE A 1 178 ? -8.277 -2.949 -7.337 1.00 91.56 178 ILE A O 1
ATOM 1476 N N . GLY A 1 179 ? -9.864 -1.641 -8.252 1.00 84.12 179 GLY A N 1
ATOM 1477 C CA . GLY A 1 179 ? -9.821 -2.248 -9.577 1.00 84.12 179 GLY A CA 1
ATOM 1478 C C . GLY A 1 179 ? -11.202 -2.372 -10.208 1.00 84.12 179 GLY A C 1
ATOM 1479 O O . GLY A 1 179 ? -12.231 -2.389 -9.538 1.00 84.12 179 GLY A O 1
ATOM 1480 N N . SER A 1 180 ? -11.234 -2.435 -11.538 1.00 62.16 180 SER A N 1
ATOM 1481 C CA . SER A 1 180 ? -12.468 -2.564 -12.326 1.00 62.16 180 SER A CA 1
ATOM 1482 C C . SER A 1 180 ? -13.010 -3.997 -12.398 1.00 62.16 180 SER A C 1
ATOM 1484 O O . SER A 1 180 ? -14.158 -4.190 -12.794 1.00 62.16 180 SER A O 1
ATOM 1486 N N . GLY A 1 181 ? -12.218 -4.993 -11.997 1.00 54.12 181 GLY A N 1
ATOM 1487 C CA . GLY A 1 181 ? -12.661 -6.367 -11.798 1.00 54.12 181 GLY A CA 1
ATOM 1488 C C . GLY A 1 181 ? -12.673 -6.669 -10.312 1.00 54.12 181 GLY A C 1
ATOM 1489 O O . GLY A 1 181 ? -11.625 -6.587 -9.682 1.00 54.12 181 GLY A O 1
ATOM 1490 N N . LYS A 1 182 ? -13.840 -7.023 -9.765 1.00 55.47 182 LYS A N 1
ATOM 1491 C CA . LYS A 1 182 ? -13.876 -7.656 -8.452 1.00 55.47 182 LYS A CA 1
ATOM 1492 C C . LYS A 1 182 ? -13.197 -9.006 -8.612 1.00 55.47 182 LYS A C 1
ATOM 1494 O O . LYS A 1 182 ? -13.688 -9.852 -9.361 1.00 55.47 182 LYS A O 1
ATOM 1499 N N . PHE A 1 183 ? -12.035 -9.185 -8.004 1.00 58.81 183 PHE A N 1
ATOM 1500 C CA . PHE A 1 183 ? -11.481 -10.528 -7.902 1.00 58.81 183 PHE A CA 1
ATOM 1501 C C . PHE A 1 183 ? -12.349 -11.373 -6.938 1.00 58.81 183 PHE A C 1
ATOM 1503 O O . PHE A 1 183 ? -12.389 -12.598 -7.070 1.00 58.81 183 PHE A O 1
ATOM 1510 N N . LEU A 1 184 ? -13.047 -10.710 -6.000 1.00 51.53 184 LEU A N 1
ATOM 1511 C CA . LEU A 1 184 ? -13.983 -11.287 -5.025 1.00 51.53 184 LEU A CA 1
ATOM 1512 C C . LEU A 1 184 ? -15.456 -11.273 -5.463 1.00 51.53 184 LEU A C 1
ATOM 1514 O O . LEU A 1 184 ? -15.920 -10.277 -6.063 1.00 51.53 184 LEU A O 1
#

Radius of gyration: 16.88 Å; chains: 1; bounding box: 47×40×43 Å

Secondary structure (DSSP, 8-state):
----------EEEESSHHHHHHHHTTT--TT-EEEE-SBTTTB---HHHHHHHHHHHHH-HHHHHHHHHHS---HHHHHHHHHHHHTT-EEEEEE-PEEESS--STTEEEHHHHHHHHHTTEEEEE--TT-SSPPHHHHHHHHT-SEEEEEE-SHHHHHHHHHHHTT-TTSEEEEEEESSS---

pLDDT: mean 86.39, std 13.37, range [30.69, 97.88]

Sequence (184 aa):
MFKEQAKRQEILYFKSFKEAIEALKEKLSEKDLLILDIDGVLLDIDVKILVKGLLYLFLSKEKFKKFTKEHSIPIEYLLTIKRLAKKGINVVLFSNRIVSTTKNYFPFISGKIIKKLEEEGIGFVSQFKLSSEINEKLLNLIQNSNRIFYIGSSLLDFKAFNNIKNRFPTKEFLYIEIGSGKFL